Protein AF-0000000086030638 (afdb_homodimer)

Solvent-accessible surface area (backbone atoms only — not comparable to full-atom values): 11665 Å² total; per-residue (Å²): 124,74,43,75,69,46,49,51,53,52,51,52,51,51,52,52,51,54,53,50,53,53,50,51,53,56,49,35,54,67,38,73,44,71,6,51,19,80,91,62,38,26,37,34,35,27,22,44,69,64,49,75,76,46,53,44,64,36,67,69,53,40,56,54,22,63,81,34,53,66,56,49,30,52,32,50,45,45,10,51,48,42,28,43,53,50,20,52,52,52,49,51,55,60,54,47,66,62,38,72,75,39,59,78,75,60,29,60,71,72,102,124,72,42,76,69,46,50,50,53,51,52,52,50,51,52,52,51,53,52,50,52,53,52,49,52,58,49,36,52,66,38,74,44,70,6,51,19,78,93,62,37,25,37,35,35,25,21,46,69,65,48,77,76,46,52,45,63,36,66,69,53,40,56,54,21,61,82,35,52,65,57,50,30,51,32,51,45,44,10,51,49,41,27,42,53,49,21,53,50,52,49,51,55,60,52,46,66,64,37,71,77,39,59,87,70,60,30,61,72,72,102

pLDDT: mean 90.2, std 12.5, range [49.72, 99.0]

Foldseek 3Di:
DCPVVNVVVVVVVVVVLVVVVVVLVVVQQVAKDWFFFPVRQWIWIHGLVLGTDDIHHHPVVVVVCVVPVVVVVVGNVRRSVRRNVVSVVVSCVSVVVSLVPPDPVVSVVVD/DCPVVNVVVVVVVVVVLVVVVVVLVVVQQVDKDWFFFPVRQWIWIHGLVLGTDDIHHHPVVVVVCVVPVVVVVVGNVRRSVRRNVVSVVVSCVSVVVSLVPPDPVVSVVVD

Organism: NCBI:txid211502

Secondary structure (DSSP, 8-state):
---HHHHHHHHHHHHHHHHHHHHHHHHHHH-EEEEEETTTTEEEEEETTS-EEEEEE-HHHHHHHTT-HHHHHHHHHHHHHHHHHHHHHHHHHHHHHHHTTS-HHHHHHH-/---HHHHHHHHHHHHHHHHHHHHHHHHHHH-EEEEEETTTTEEEEEETTS-EEEEEE-HHHHHHHTT-HHHHHHHHHHHHHHHHHHHHHHHHHHHHHHHTTS-HHHHHHH-

Nearest PDB structures (foldseek):
  1pug-assembly2_C  TM=9.522E-01  e=4.344E-07  Escherichia coli
  1pug-assembly1_B  TM=9.171E-01  e=4.612E-06  Escherichia coli
  1pug-assembly1_A  TM=8.221E-01  e=2.011E-06  Escherichia coli
  3f42-assembly1_A-2  TM=8.342E-01  e=4.308E-05  Helicobacter pylori
  3f42-assembly1_B-2  TM=8.295E-01  e=1.360E-04  Helicobacter pylori

InterPro domains:
  IPR004401 Nucleoid-associated protein YbaB/EbfC [MF_00274] (5-101)
  IPR004401 Nucleoid-associated protein YbaB/EbfC [PF02575] (11-102)
  IPR004401 Nucleoid-associated protein YbaB/EbfC [PIRSF004555] (9-106)
  IPR004401 Nucleoid-associated protein YbaB/EbfC [PTHR33449] (10-108)
  IPR004401 Nucleoid-associated protein YbaB/EbfC [TIGR00103] (1-105)
  IPR036894 Nucleoid-associated protein YbaB-like domain superfamily [G3DSA:3.30.1310.10] (1-109)
  IPR036894 Nucleoid-associated protein YbaB-like domain superfamily [SSF82607] (7-101)

Sequence (222 aa):
MFGKAGLGGLMQQAQKMQENIKKAQAELAQTEVVGEAGNGLVKITGTCNHAVRAVHISPDLIAEAADDAEMLEDLVLAALTELHDKAEATTAERMSQFTRGLPPGMGDFFKMFGKAGLGGLMQQAQKMQENIKKAQAELAQTEVVGEAGNGLVKITGTCNHAVRAVHISPDLIAEAADDAEMLEDLVLAALTELHDKAEATTAERMSQFTRGLPPGMGDFFK

Radius of gyration: 22.36 Å; Cα contacts (8 Å, |Δi|>4): 279; chains: 2; bounding box: 33×72×46 Å

Structure (mmCIF, N/CA/C/O backbone):
data_AF-0000000086030638-model_v1
#
loop_
_entity.id
_entity.type
_entity.pdbx_description
1 polymer 'Nucleoid-associated protein LVJ77_03225'
#
loop_
_atom_site.group_PDB
_atom_site.id
_atom_site.type_symbol
_atom_site.label_atom_id
_atom_site.label_alt_id
_atom_site.label_comp_id
_atom_site.label_asym_id
_atom_site.label_entity_id
_atom_site.label_seq_id
_atom_site.pdbx_PDB_ins_code
_atom_site.Cartn_x
_atom_site.Cartn_y
_atom_site.Cartn_z
_atom_site.occupancy
_atom_site.B_iso_or_equiv
_atom_site.auth_seq_id
_atom_site.auth_comp_id
_atom_site.auth_asym_id
_atom_site.auth_atom_id
_atom_site.pdbx_PDB_model_num
ATOM 1 N N . MET A 1 1 ? -10.562 39.562 20.906 1 50.47 1 MET A N 1
ATOM 2 C CA . MET A 1 1 ? -11.234 38.812 19.844 1 50.47 1 MET A CA 1
ATOM 3 C C . MET A 1 1 ? -11.242 37.312 20.125 1 50.47 1 MET A C 1
ATOM 5 O O . MET A 1 1 ? -12.312 36.719 20.234 1 50.47 1 MET A O 1
ATOM 9 N N . PHE A 1 2 ? -10.547 36.188 19.594 1 60.72 2 PHE A N 1
ATOM 10 C CA . PHE A 1 2 ? -10.906 35 20.359 1 60.72 2 PHE A CA 1
ATOM 11 C C . PHE A 1 2 ? -10.375 35.094 21.781 1 60.72 2 PHE A C 1
ATOM 13 O O . PHE A 1 2 ? -9.164 35.188 22 1 60.72 2 PHE A O 1
ATOM 20 N N . GLY A 1 3 ? -10.961 35.812 22.594 1 63.56 3 GLY A N 1
ATOM 21 C CA . GLY A 1 3 ? -10.586 35.875 24 1 63.56 3 GLY A CA 1
ATOM 22 C C . GLY A 1 3 ? -9.961 34.594 24.5 1 63.56 3 GLY A C 1
ATOM 23 O O . GLY A 1 3 ? -9.82 33.625 23.75 1 63.56 3 GLY A O 1
ATOM 24 N N . LYS A 1 4 ? -9.336 34.688 25.609 1 67.62 4 LYS A N 1
ATOM 25 C CA . LYS A 1 4 ? -8.703 33.562 26.266 1 67.62 4 LYS A CA 1
ATOM 26 C C . LYS A 1 4 ? -9.594 32.312 26.188 1 67.62 4 LYS A C 1
ATOM 28 O O . LYS A 1 4 ? -9.109 31.203 25.938 1 67.62 4 LYS A O 1
ATOM 33 N N . ALA A 1 5 ? -11 32.562 26.344 1 76.06 5 ALA A N 1
ATOM 34 C CA . ALA A 1 5 ? -11.984 31.469 26.328 1 76.06 5 ALA A CA 1
ATOM 35 C C . ALA A 1 5 ? -12.141 30.891 24.922 1 76.06 5 ALA A C 1
ATOM 37 O O . ALA A 1 5 ? -12.266 29.688 24.75 1 76.06 5 ALA A O 1
ATOM 38 N N . GLY A 1 6 ? -11.969 31.781 23.938 1 76.06 6 GLY A N 1
ATOM 39 C CA . GLY A 1 6 ? -12.062 31.344 22.547 1 76.06 6 GLY A CA 1
ATOM 40 C C . GLY A 1 6 ? -10.883 30.516 22.094 1 76.06 6 GLY A C 1
ATOM 41 O O . GLY A 1 6 ? -11.055 29.484 21.438 1 76.06 6 GLY A O 1
ATOM 42 N N . LEU A 1 7 ? -9.734 30.891 22.641 1 80.62 7 LEU A N 1
ATOM 43 C CA . LEU A 1 7 ? -8.508 30.172 22.312 1 80.62 7 LEU A CA 1
ATOM 44 C C . LEU A 1 7 ? -8.484 28.797 22.969 1 80.62 7 LEU A C 1
ATOM 46 O O . LEU A 1 7 ? -8.07 27.828 22.344 1 80.62 7 LEU A O 1
ATOM 50 N N . GLY A 1 8 ? -8.992 28.719 24.188 1 82.12 8 GLY A N 1
ATOM 51 C CA . GLY A 1 8 ? -9.086 27.469 24.906 1 82.12 8 GLY A CA 1
ATOM 52 C C . GLY A 1 8 ? -10 26.453 24.219 1 82.12 8 GLY A C 1
ATOM 53 O O . GLY A 1 8 ? -9.664 25.281 24.125 1 82.12 8 GLY A O 1
ATOM 54 N N . GLY A 1 9 ? -11.164 26.922 23.812 1 82.12 9 GLY A N 1
ATOM 55 C CA . GLY A 1 9 ? -12.102 26.078 23.078 1 82.12 9 GLY A CA 1
ATOM 56 C C . GLY A 1 9 ? -11.539 25.578 21.766 1 82.12 9 GLY A C 1
ATOM 57 O O . GLY A 1 9 ? -11.711 24.406 21.422 1 82.12 9 GLY A O 1
ATOM 58 N N . LEU A 1 10 ? -10.914 26.469 21.109 1 82.44 10 LEU A N 1
ATOM 59 C CA . LEU A 1 10 ? -10.273 26.109 19.844 1 82.44 10 LEU A CA 1
ATOM 60 C C . LEU A 1 10 ? -9.195 25.047 20.062 1 82.44 10 LEU A C 1
ATOM 62 O O . LEU A 1 10 ? -9.109 24.078 19.312 1 82.44 10 LEU A O 1
ATOM 66 N N . MET A 1 11 ? -8.406 25.25 21.125 1 85.31 11 MET A N 1
ATOM 67 C CA . MET A 1 11 ? -7.328 24.328 21.438 1 85.31 11 MET A CA 1
ATOM 68 C C . MET A 1 11 ? -7.879 22.938 21.766 1 85.31 11 MET A C 1
ATOM 70 O O . MET A 1 11 ? -7.328 21.922 21.344 1 85.31 11 MET A O 1
ATOM 74 N N . GLN A 1 12 ? -9.016 22.859 22.594 1 88.81 12 GLN A N 1
ATOM 75 C CA . GLN A 1 12 ? -9.672 21.594 22.938 1 88.81 12 GLN A CA 1
ATOM 76 C C . GLN A 1 12 ? -10.203 20.891 21.703 1 88.81 12 GLN A C 1
ATOM 78 O O . GLN A 1 12 ? -10.078 19.672 21.578 1 88.81 12 GLN A O 1
ATOM 83 N N . GLN A 1 13 ? -10.789 21.594 20.859 1 85.94 13 GLN A N 1
ATOM 84 C CA . GLN A 1 13 ? -11.312 21.047 19.609 1 85.94 13 GLN A CA 1
ATOM 85 C C . GLN A 1 13 ? -10.195 20.484 18.75 1 85.94 13 GLN A C 1
ATOM 87 O O . GLN A 1 13 ? -10.328 19.406 18.172 1 85.94 13 GLN A O 1
ATOM 92 N N . ALA A 1 14 ? -9.125 21.188 18.703 1 83.94 14 ALA A N 1
ATOM 93 C CA . ALA A 1 14 ? -7.969 20.75 17.922 1 83.94 14 ALA A CA 1
ATOM 94 C C . ALA A 1 14 ? -7.426 19.422 18.453 1 83.94 14 ALA A C 1
ATOM 96 O O . ALA A 1 14 ? -7.129 18.516 17.688 1 83.94 14 ALA A O 1
ATOM 97 N N . GLN A 1 15 ? -7.34 19.297 19.766 1 90.38 15 GLN A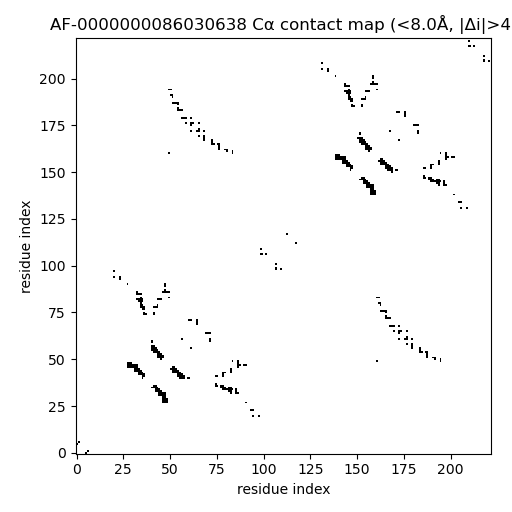 N 1
ATOM 98 C CA . GLN A 1 15 ? -6.863 18.078 20.406 1 90.38 15 GLN A CA 1
ATOM 99 C C . GLN A 1 15 ? -7.785 16.891 20.109 1 90.38 15 GLN A C 1
ATOM 101 O O . GLN A 1 15 ? -7.316 15.789 19.828 1 90.38 15 GLN A O 1
ATOM 106 N N . LYS A 1 16 ? -9.023 17.125 20.219 1 89.19 16 LYS A N 1
ATOM 107 C CA . LYS A 1 16 ? -10.008 16.078 19.953 1 89.19 16 LYS A CA 1
ATOM 108 C C . LYS A 1 16 ? -9.922 15.602 18.516 1 89.19 16 LYS A C 1
ATOM 110 O O . LYS A 1 16 ? -10 14.398 18.25 1 89.19 16 LYS A O 1
ATOM 115 N N . MET A 1 17 ? -9.773 16.484 17.578 1 84.44 17 MET A N 1
ATOM 116 C CA . MET A 1 17 ? -9.633 16.141 16.172 1 84.44 17 MET A CA 1
ATOM 117 C C . MET A 1 17 ? -8.398 15.266 15.945 1 84.44 17 MET A C 1
ATOM 119 O O . MET A 1 17 ? -8.469 14.242 15.258 1 84.44 17 MET A O 1
ATOM 123 N N . GLN A 1 18 ? -7.352 15.641 16.516 1 89.06 18 GLN A N 1
ATOM 124 C CA . GLN A 1 18 ? -6.109 14.875 16.422 1 89.06 18 GLN A CA 1
ATOM 125 C C . GLN A 1 18 ? -6.301 13.453 16.922 1 89.06 18 GLN A C 1
ATOM 127 O O . GLN A 1 18 ? -5.824 12.5 16.297 1 89.06 18 GLN A O 1
ATOM 132 N N . GLU A 1 19 ? -6.953 13.281 18.062 1 92.19 19 GLU A N 1
ATOM 133 C CA . GLU A 1 19 ? -7.223 11.969 18.641 1 92.19 19 GLU A CA 1
ATOM 134 C C . GLU A 1 19 ? -8.109 11.133 17.719 1 92.19 19 GLU A C 1
ATOM 136 O O . GLU A 1 19 ? -7.887 9.93 17.562 1 92.19 19 GLU A O 1
ATOM 141 N N . ASN A 1 20 ? -9.094 11.742 17.141 1 90.56 20 ASN A N 1
ATOM 142 C CA . ASN A 1 20 ? -10.008 11.039 16.25 1 90.56 20 ASN A CA 1
ATOM 143 C C . ASN A 1 20 ? -9.305 10.562 14.984 1 90.56 20 ASN A C 1
ATOM 145 O O . ASN A 1 20 ? -9.586 9.469 14.492 1 90.56 20 ASN A O 1
ATOM 149 N N . ILE A 1 21 ? -8.445 11.359 14.422 1 89.06 21 ILE A N 1
ATOM 150 C CA . ILE A 1 21 ? -7.676 10.984 13.242 1 89.06 21 ILE A CA 1
ATOM 151 C C . ILE A 1 21 ? -6.789 9.789 13.562 1 89.06 21 ILE A C 1
ATOM 153 O O . ILE A 1 21 ? -6.711 8.836 12.781 1 89.0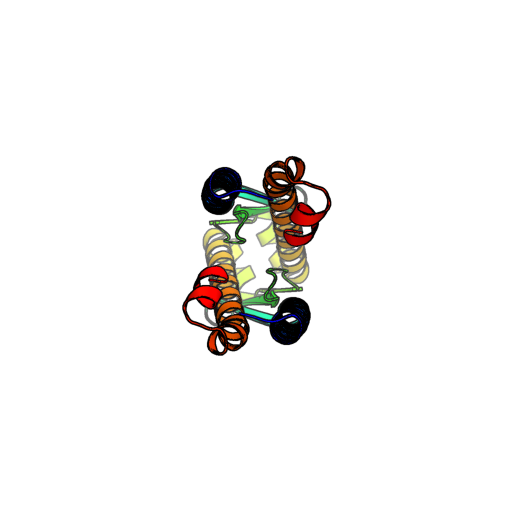6 21 ILE A O 1
ATOM 157 N N . LYS A 1 22 ? -6.141 9.852 14.703 1 92.88 22 LYS A N 1
ATOM 158 C CA . LYS A 1 22 ? -5.293 8.734 15.117 1 92.88 22 LYS A CA 1
ATOM 159 C C . LYS A 1 22 ? -6.102 7.445 15.242 1 92.88 22 LYS A C 1
ATOM 161 O O . LYS A 1 22 ? -5.648 6.379 14.828 1 92.88 22 LYS A O 1
ATOM 166 N N . LYS A 1 23 ? -7.234 7.512 15.789 1 94.69 23 LYS A N 1
ATOM 167 C CA . LYS A 1 23 ? -8.117 6.359 15.953 1 94.69 23 LYS A CA 1
ATOM 168 C C . LYS A 1 23 ? -8.547 5.805 14.602 1 94.69 23 LYS A C 1
ATOM 170 O O . LYS A 1 23 ? -8.578 4.586 14.398 1 94.69 23 LYS A O 1
ATOM 175 N N . ALA A 1 24 ? -8.898 6.695 13.664 1 93.31 24 ALA A N 1
ATOM 176 C CA . ALA A 1 24 ? -9.297 6.289 12.32 1 93.31 24 ALA A CA 1
ATOM 177 C C . ALA A 1 24 ? -8.156 5.562 11.609 1 93.31 24 ALA A C 1
ATOM 179 O O . ALA A 1 24 ? -8.383 4.543 10.953 1 93.31 24 ALA A O 1
ATOM 180 N N . GLN A 1 25 ? -6.973 6.07 11.789 1 95.12 25 GLN A N 1
ATOM 181 C CA . GLN A 1 25 ? -5.793 5.438 11.211 1 95.12 25 GLN A CA 1
ATOM 182 C C . GLN A 1 25 ? -5.598 4.027 11.758 1 95.12 25 GLN A C 1
ATOM 184 O O . GLN A 1 25 ? -5.301 3.1 11 1 95.12 25 GLN A O 1
ATOM 189 N N . ALA A 1 26 ? -5.754 3.852 13.039 1 96.75 26 ALA A N 1
ATOM 190 C CA . ALA A 1 26 ? -5.609 2.543 13.672 1 96.75 26 ALA A CA 1
ATOM 191 C C . ALA A 1 26 ? -6.672 1.569 13.172 1 96.75 26 ALA A C 1
ATOM 193 O O . ALA A 1 26 ? -6.383 0.394 12.93 1 96.75 26 ALA A O 1
ATOM 194 N N . GLU A 1 27 ? -7.852 2.119 13.047 1 97 27 GLU A N 1
ATOM 195 C CA . GLU A 1 27 ? -8.938 1.289 12.531 1 97 27 GLU A CA 1
ATOM 196 C C . GLU A 1 27 ? -8.672 0.866 11.086 1 97 27 GLU A C 1
ATOM 198 O O . GLU A 1 27 ? -8.875 -0.294 10.727 1 97 27 GLU A O 1
ATOM 203 N N . LEU A 1 28 ? -8.25 1.79 10.242 1 97.25 28 LEU A N 1
ATOM 204 C CA . LEU A 1 28 ? -7.957 1.52 8.836 1 97.25 28 LEU A CA 1
ATOM 205 C C . LEU A 1 28 ? -6.844 0.486 8.703 1 97.25 28 LEU A C 1
ATOM 207 O O . LEU A 1 28 ? -6.871 -0.345 7.797 1 97.25 28 LEU A O 1
ATOM 211 N N . ALA A 1 29 ? -5.906 0.495 9.672 1 97.56 29 ALA A N 1
ATOM 212 C CA . ALA A 1 29 ? -4.801 -0.46 9.656 1 97.56 29 ALA A CA 1
ATOM 213 C C . ALA A 1 29 ? -5.301 -1.883 9.891 1 97.56 29 ALA A C 1
ATOM 215 O O . ALA A 1 29 ? -4.617 -2.852 9.555 1 97.56 29 ALA A O 1
ATOM 216 N N . GLN A 1 30 ? -6.508 -2.023 10.422 1 98.12 30 GLN A N 1
ATOM 217 C CA . GLN A 1 30 ? -7.059 -3.338 10.742 1 98.12 30 GLN A CA 1
ATOM 218 C C . GLN A 1 30 ? -8.195 -3.705 9.797 1 98.12 30 GLN A C 1
ATOM 220 O O . GLN A 1 30 ? -8.648 -4.852 9.773 1 98.12 30 GLN A O 1
ATOM 225 N N . THR A 1 31 ? -8.711 -2.732 9.086 1 98.38 31 THR A N 1
ATOM 226 C CA . THR A 1 31 ? -9.805 -2.984 8.156 1 98.38 31 THR A CA 1
ATOM 227 C C . THR A 1 31 ? -9.305 -3.76 6.938 1 98.38 31 THR A C 1
ATOM 229 O O . THR A 1 31 ? -8.414 -3.297 6.219 1 98.38 31 THR A O 1
ATOM 232 N N . GLU A 1 32 ? -9.984 -4.855 6.723 1 98.81 32 GLU A N 1
ATOM 233 C CA . GLU A 1 32 ? -9.555 -5.699 5.609 1 98.81 32 GLU A CA 1
ATOM 234 C C . GLU A 1 32 ? -10.375 -5.406 4.355 1 98.81 32 GLU A C 1
ATOM 236 O O . GLU A 1 32 ? -11.578 -5.16 4.434 1 98.81 32 GLU A O 1
ATOM 241 N N . VAL A 1 33 ? -9.711 -5.414 3.221 1 98.81 33 VAL A N 1
ATOM 242 C CA . VAL A 1 33 ? -10.32 -5.383 1.896 1 98.81 33 VAL A CA 1
ATOM 243 C C . VAL A 1 33 ? -9.773 -6.531 1.05 1 98.81 33 VAL A C 1
ATOM 245 O O . VAL A 1 33 ? -8.758 -7.145 1.401 1 98.81 33 VAL A O 1
ATOM 248 N N . VAL A 1 34 ? -10.547 -6.824 -0.042 1 98.94 34 VAL A N 1
ATOM 249 C CA . VAL A 1 34 ? -10.18 -7.973 -0.86 1 98.94 34 VAL A CA 1
ATOM 250 C C . VAL A 1 34 ? -10.102 -7.559 -2.328 1 98.94 34 VAL A C 1
ATOM 252 O O . VAL A 1 34 ? -10.992 -6.879 -2.836 1 98.94 34 VAL A O 1
ATOM 255 N N . GLY A 1 35 ? -8.992 -7.809 -2.99 1 98.94 35 GLY A N 1
ATOM 256 C CA . GLY A 1 3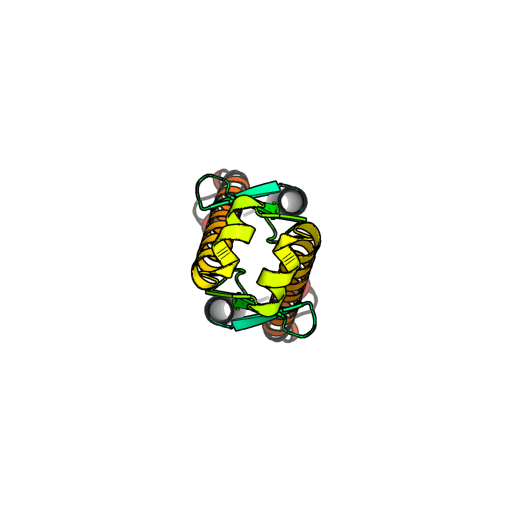5 ? -8.859 -7.738 -4.438 1 98.94 35 GLY A CA 1
ATOM 257 C C . GLY A 1 35 ? -8.922 -9.094 -5.109 1 98.94 35 GLY A C 1
ATOM 258 O O . GLY A 1 35 ? -8.367 -10.07 -4.598 1 98.94 35 GLY A O 1
ATOM 259 N N . GLU A 1 36 ? -9.656 -9.102 -6.227 1 98.94 36 GLU A N 1
ATOM 260 C CA . GLU A 1 36 ? -9.828 -10.359 -6.941 1 98.94 36 GLU A CA 1
ATOM 261 C C . GLU A 1 36 ? -9.586 -10.188 -8.438 1 98.94 36 GLU A C 1
ATOM 263 O O . GLU A 1 36 ? -9.742 -9.086 -8.969 1 98.94 36 GLU A O 1
ATOM 268 N N . ALA A 1 37 ? -9.188 -11.258 -9.086 1 98.88 37 ALA A N 1
ATOM 269 C CA . ALA A 1 37 ? -9.078 -11.312 -10.539 1 98.88 37 ALA A CA 1
ATOM 270 C C . ALA A 1 37 ? -9.406 -12.711 -11.062 1 98.88 37 ALA A C 1
ATOM 272 O O . ALA A 1 37 ? -9.398 -13.68 -10.297 1 98.88 37 ALA A O 1
ATOM 273 N N . GLY A 1 38 ? -9.758 -12.742 -12.383 1 98.31 38 GLY A N 1
ATOM 274 C CA . GLY A 1 38 ? -10.047 -14.023 -13.008 1 98.31 38 GLY A CA 1
ATOM 275 C C . GLY A 1 38 ? -11.281 -14.703 -12.438 1 98.31 38 GLY A C 1
ATOM 276 O O . GLY A 1 38 ? -11.297 -15.922 -12.266 1 98.31 38 GLY A O 1
ATOM 277 N N . ASN A 1 39 ? -12.281 -13.906 -11.961 1 97.88 39 ASN A N 1
ATOM 278 C CA . ASN A 1 39 ? -13.516 -14.422 -11.383 1 97.88 39 ASN A CA 1
ATOM 279 C C . ASN A 1 39 ? -13.25 -15.227 -10.117 1 97.88 39 ASN A C 1
ATOM 281 O O . ASN A 1 39 ? -13.797 -16.328 -9.953 1 97.88 39 ASN A O 1
ATOM 285 N N . GLY A 1 40 ? -12.281 -14.766 -9.297 1 98.25 40 GLY A N 1
ATOM 286 C CA . GLY A 1 40 ? -12 -15.352 -7.996 1 98.25 40 GLY A CA 1
ATOM 287 C C . GLY A 1 40 ? -10.852 -16.344 -8.023 1 98.25 40 GLY A C 1
ATOM 288 O O . GLY A 1 40 ? -10.484 -16.906 -6.992 1 98.25 40 GLY A O 1
ATOM 289 N N . LEU A 1 41 ? -10.258 -16.547 -9.203 1 98.69 41 LEU A N 1
ATOM 290 C CA . LEU A 1 41 ? -9.125 -17.453 -9.305 1 98.69 41 LEU A CA 1
ATOM 291 C C . LEU A 1 41 ? -7.941 -16.953 -8.492 1 98.69 41 LEU A C 1
ATOM 293 O O . LEU A 1 41 ? -7.094 -17.734 -8.062 1 98.69 41 LEU A O 1
ATOM 297 N N . VAL A 1 42 ? -7.824 -15.68 -8.367 1 98.94 42 VAL A N 1
ATOM 298 C CA . VAL A 1 42 ? -6.875 -15.039 -7.461 1 98.94 42 VAL A CA 1
ATOM 299 C C . VAL A 1 42 ? -7.625 -14.156 -6.465 1 98.94 42 VAL A C 1
ATOM 301 O O . VAL A 1 42 ? -8.469 -13.344 -6.855 1 98.94 42 VAL A O 1
ATOM 304 N N . LYS A 1 43 ? -7.387 -14.328 -5.258 1 98.94 43 LYS A N 1
ATOM 305 C CA . LYS A 1 43 ? -7.957 -13.523 -4.184 1 98.94 43 LYS A CA 1
ATOM 306 C C . LYS A 1 43 ? -6.883 -13.086 -3.193 1 98.94 43 LYS A C 1
ATOM 308 O O . LYS A 1 43 ? -6.168 -13.922 -2.641 1 98.94 43 LYS A O 1
ATOM 313 N N . ILE A 1 44 ? -6.805 -11.812 -2.941 1 99 44 ILE A N 1
ATOM 314 C CA . ILE A 1 44 ? -5.797 -11.258 -2.043 1 99 44 ILE A CA 1
ATOM 315 C C . ILE A 1 44 ? -6.465 -10.383 -0.99 1 99 44 ILE A C 1
ATOM 317 O O . ILE A 1 44 ? -7.254 -9.492 -1.324 1 99 44 ILE A O 1
ATOM 321 N N . THR A 1 45 ? -6.141 -10.703 0.191 1 98.94 45 THR A N 1
ATOM 322 C CA . THR A 1 45 ? -6.664 -9.938 1.321 1 98.94 45 THR A CA 1
ATOM 323 C C . THR A 1 45 ? -5.582 -9.047 1.918 1 98.94 45 THR A C 1
ATOM 325 O O . THR A 1 45 ? -4.461 -9.492 2.158 1 98.94 45 THR A O 1
ATOM 328 N N . GLY A 1 46 ? -5.926 -7.824 2.096 1 98.88 46 GLY A N 1
ATOM 329 C CA . GLY A 1 46 ? -5.043 -6.863 2.742 1 98.88 46 GLY A CA 1
ATOM 330 C C . GLY A 1 46 ? -5.789 -5.828 3.562 1 98.88 46 GLY A C 1
ATOM 331 O O . GLY A 1 46 ? -7.02 -5.855 3.641 1 98.88 46 GLY A O 1
ATOM 332 N N . THR A 1 47 ? -4.973 -4.957 4.16 1 98.69 47 THR A N 1
ATOM 333 C CA . THR A 1 47 ? -5.562 -3.904 4.98 1 98.69 47 THR A CA 1
ATOM 334 C C . THR A 1 47 ? -5.5 -2.561 4.262 1 98.69 47 THR A C 1
ATOM 336 O O . THR A 1 47 ? -4.863 -2.438 3.215 1 98.69 47 THR A O 1
ATOM 339 N N . CYS A 1 48 ? -6.164 -1.583 4.879 1 98.44 48 CYS A N 1
ATOM 340 C CA . CYS A 1 48 ? -6.246 -0.264 4.262 1 98.44 48 CYS A CA 1
ATOM 341 C C . CYS A 1 48 ? -4.941 0.507 4.449 1 98.44 48 CYS A C 1
ATOM 343 O O . CYS A 1 48 ? -4.734 1.546 3.82 1 98.44 48 CYS A O 1
ATOM 345 N N . ASN A 1 49 ? -4.027 -0.032 5.27 1 97.06 49 ASN A N 1
ATOM 346 C CA . ASN A 1 49 ? -2.686 0.539 5.324 1 97.06 49 ASN A CA 1
ATOM 347 C C . ASN A 1 49 ? -1.723 -0.202 4.402 1 97.06 49 ASN A C 1
ATOM 349 O O . ASN A 1 49 ? -0.504 -0.107 4.566 1 97.06 49 ASN A O 1
ATOM 353 N N . HIS A 1 50 ? -2.219 -1.036 3.521 1 97.88 50 HIS A N 1
ATOM 354 C CA . HIS A 1 50 ? -1.555 -1.641 2.373 1 97.88 50 HIS A CA 1
ATOM 355 C C . HIS A 1 50 ? -0.66 -2.799 2.801 1 97.88 50 HIS A C 1
ATOM 357 O O . HIS A 1 50 ? 0.32 -3.115 2.121 1 97.88 50 HIS A O 1
ATOM 363 N N . ALA A 1 51 ? -0.962 -3.396 3.994 1 98.12 51 ALA A N 1
ATOM 364 C CA . ALA A 1 51 ? -0.34 -4.668 4.348 1 98.12 51 ALA A CA 1
ATOM 365 C C . ALA A 1 51 ? -1.149 -5.844 3.807 1 98.12 51 ALA A C 1
ATOM 367 O O . ALA A 1 51 ? -2.367 -5.902 3.988 1 98.12 51 ALA A O 1
ATOM 368 N N . VAL A 1 52 ? -0.487 -6.715 3.107 1 98.81 52 VAL A N 1
ATOM 369 C CA . VAL A 1 52 ? -1.17 -7.902 2.6 1 98.81 52 VAL A CA 1
ATOM 370 C C . VAL A 1 52 ? -1.184 -8.992 3.674 1 98.81 52 VAL A C 1
ATOM 372 O O . VAL A 1 52 ? -0.176 -9.219 4.348 1 98.81 52 VAL A O 1
ATOM 375 N N . ARG A 1 53 ? -2.297 -9.695 3.812 1 98.81 53 ARG A N 1
ATOM 376 C CA . ARG A 1 53 ? -2.486 -10.664 4.887 1 98.81 53 ARG A CA 1
ATOM 377 C C . ARG A 1 53 ? -2.559 -12.086 4.332 1 98.81 53 ARG A C 1
ATOM 379 O O . ARG A 1 53 ? -2.129 -13.031 4.992 1 98.81 53 ARG A O 1
ATOM 386 N N . ALA A 1 54 ? -3.139 -12.188 3.16 1 98.88 54 ALA A N 1
ATOM 387 C CA . ALA A 1 54 ? -3.33 -13.523 2.6 1 98.88 54 ALA A CA 1
ATOM 388 C C . ALA A 1 54 ? -3.398 -13.477 1.075 1 98.88 54 ALA A C 1
ATOM 390 O O . ALA A 1 54 ? -3.893 -12.5 0.502 1 98.88 54 ALA A O 1
ATOM 391 N N . VAL A 1 55 ? -2.951 -14.523 0.474 1 98.94 55 VAL A N 1
ATOM 392 C CA . VAL A 1 55 ? -3.023 -14.742 -0.967 1 98.94 55 VAL A CA 1
ATOM 393 C C . VAL A 1 55 ? -3.629 -16.109 -1.251 1 98.94 55 VAL A C 1
ATOM 395 O O . VAL A 1 55 ? -3.207 -17.109 -0.672 1 98.94 55 VAL A O 1
ATOM 398 N N . HIS A 1 56 ? -4.57 -16.094 -2.098 1 98.88 56 HIS A N 1
ATOM 399 C CA . HIS A 1 56 ? -5.156 -17.344 -2.572 1 98.88 56 HIS A CA 1
ATOM 400 C C . HIS A 1 56 ? -5.141 -17.422 -4.094 1 98.88 56 HIS A C 1
ATOM 402 O O . HIS A 1 56 ? -5.59 -16.484 -4.77 1 98.88 56 HIS A O 1
ATOM 408 N N . ILE A 1 57 ? -4.641 -18.469 -4.555 1 98.88 57 ILE A N 1
ATOM 409 C CA . ILE A 1 57 ? -4.605 -18.734 -5.984 1 98.88 57 ILE A CA 1
ATOM 410 C C . ILE A 1 57 ? -5.195 -20.125 -6.262 1 98.88 57 ILE A C 1
ATOM 412 O O . ILE A 1 57 ? -4.773 -21.109 -5.668 1 98.88 57 ILE A O 1
ATOM 416 N N . SER A 1 58 ? -6.109 -20.156 -7.148 1 98.12 58 SER A N 1
ATOM 417 C CA . SER A 1 58 ? -6.805 -21.422 -7.422 1 98.12 58 SER A CA 1
ATOM 418 C C . SER A 1 58 ? -5.859 -22.453 -8.031 1 98.12 58 SER A C 1
ATOM 420 O O . SER A 1 58 ? -5.031 -22.125 -8.883 1 98.12 58 SER A O 1
ATOM 422 N N . PRO A 1 59 ? -6.035 -23.688 -7.641 1 96.19 59 PRO A N 1
ATOM 423 C CA . PRO A 1 59 ? -5.234 -24.75 -8.25 1 96.19 59 PRO A CA 1
ATOM 424 C C . PRO A 1 59 ? -5.434 -24.828 -9.766 1 96.19 59 PRO A C 1
ATOM 426 O O . PRO A 1 59 ? -4.5 -25.172 -10.492 1 96.19 59 PRO A O 1
ATOM 429 N N . ASP A 1 60 ? -6.605 -24.594 -10.188 1 95.19 60 ASP A N 1
ATOM 430 C CA . ASP A 1 60 ? -6.887 -24.609 -11.617 1 95.19 60 ASP A CA 1
ATOM 431 C C . ASP A 1 60 ? -6.031 -23.578 -12.359 1 95.19 60 ASP A C 1
ATOM 433 O O . ASP A 1 60 ? -5.492 -23.875 -13.43 1 95.19 60 ASP A O 1
ATOM 437 N N . LEU A 1 61 ? -5.918 -22.469 -11.781 1 97.81 61 LEU A N 1
ATOM 438 C CA . LEU A 1 61 ? -5.102 -21.422 -12.391 1 97.81 61 LEU A CA 1
ATOM 439 C C . LEU A 1 61 ? -3.631 -21.828 -12.414 1 97.81 61 LEU A C 1
ATOM 441 O O . LEU A 1 61 ? -2.93 -21.594 -13.398 1 97.81 61 LEU A O 1
ATOM 445 N N . ILE A 1 62 ? -3.199 -22.422 -11.328 1 97.62 62 ILE A N 1
ATOM 446 C CA . ILE A 1 62 ? -1.812 -22.859 -11.234 1 97.62 62 ILE A CA 1
ATOM 447 C C . ILE A 1 62 ? -1.522 -23.891 -12.336 1 97.62 62 ILE A C 1
ATOM 449 O O . ILE A 1 62 ? -0.494 -23.812 -13.008 1 97.62 62 ILE A O 1
ATOM 453 N N . ALA A 1 63 ? -2.42 -24.75 -12.547 1 94.88 63 ALA A N 1
ATOM 454 C CA . ALA A 1 63 ? -2.258 -25.781 -13.578 1 94.88 63 ALA A CA 1
ATOM 455 C C . ALA A 1 63 ? -2.156 -25.141 -14.961 1 94.88 63 ALA A C 1
ATOM 457 O O . ALA A 1 63 ? -1.297 -25.531 -15.758 1 94.88 63 ALA A O 1
ATOM 458 N N . GLU A 1 64 ? -2.939 -24.172 -15.18 1 95.25 64 GLU A N 1
ATOM 459 C CA . GLU A 1 64 ? -2.936 -23.484 -16.469 1 95.25 64 GLU A CA 1
ATOM 460 C C . GLU A 1 64 ? -1.666 -22.672 -16.656 1 95.25 64 GLU A C 1
ATOM 462 O O . GLU A 1 64 ? -1.192 -22.484 -17.781 1 95.25 64 GLU A O 1
ATOM 467 N N . ALA A 1 65 ? -1.153 -22.203 -15.594 1 96.12 65 ALA A N 1
ATOM 468 C CA . ALA A 1 65 ? -0.016 -21.297 -15.617 1 96.12 65 ALA A CA 1
ATOM 469 C C . ALA A 1 65 ? 1.259 -22.016 -16.047 1 96.12 65 ALA A C 1
ATOM 471 O O . ALA A 1 65 ? 2.242 -21.375 -16.438 1 96.12 65 ALA A O 1
ATOM 472 N N . ALA A 1 66 ? 1.242 -23.297 -15.906 1 91.75 66 ALA A N 1
ATOM 473 C CA . ALA A 1 66 ? 2.391 -24.062 -16.359 1 91.75 66 ALA A CA 1
ATOM 474 C C . ALA A 1 66 ? 2.672 -23.812 -17.844 1 91.75 66 ALA A C 1
ATOM 476 O O . ALA A 1 66 ? 3.828 -23.812 -18.266 1 91.75 66 ALA A O 1
ATOM 477 N N . ASP A 1 67 ? 1.672 -23.5 -18.562 1 92.5 67 ASP A N 1
ATOM 478 C CA . ASP A 1 67 ? 1.814 -23.266 -19.984 1 92.5 67 ASP A CA 1
ATOM 479 C C . ASP A 1 67 ? 1.76 -21.766 -20.297 1 92.5 67 ASP A C 1
ATOM 481 O O . ASP A 1 67 ? 2.012 -21.359 -21.438 1 92.5 67 ASP A O 1
ATOM 485 N N . ASP A 1 68 ? 1.396 -20.922 -19.375 1 94 68 ASP A N 1
ATOM 486 C CA . ASP A 1 68 ? 1.232 -19.484 -19.562 1 94 68 ASP A CA 1
ATOM 487 C C . ASP A 1 68 ? 1.527 -18.703 -18.281 1 94 68 ASP A C 1
ATOM 489 O O . ASP A 1 68 ? 0.608 -18.234 -17.609 1 94 68 ASP A O 1
ATOM 493 N N . ALA A 1 69 ? 2.748 -18.531 -18.031 1 95.81 69 ALA A N 1
ATOM 494 C CA . ALA A 1 69 ? 3.172 -17.859 -16.812 1 95.81 69 ALA A CA 1
ATOM 495 C C . ALA A 1 69 ? 2.65 -16.438 -16.75 1 95.81 69 ALA A C 1
ATOM 497 O O . ALA A 1 69 ? 2.312 -15.93 -15.672 1 95.81 69 ALA A O 1
ATOM 498 N N . GLU A 1 70 ? 2.65 -15.812 -17.906 1 97.38 70 GLU A N 1
ATOM 499 C CA . GLU A 1 70 ? 2.219 -14.422 -17.984 1 97.38 70 GLU A CA 1
ATOM 500 C C . GLU A 1 70 ? 0.77 -14.266 -17.547 1 97.38 70 GLU A C 1
ATOM 502 O O . GLU A 1 70 ? 0.405 -13.25 -16.953 1 97.38 70 GLU A O 1
ATOM 507 N N . MET A 1 71 ? -0.012 -15.242 -17.781 1 97.56 71 MET A N 1
ATOM 508 C CA . MET A 1 71 ? -1.412 -15.203 -17.359 1 97.56 71 MET A CA 1
ATOM 509 C C . MET A 1 71 ? -1.529 -15.133 -15.844 1 97.56 71 MET A C 1
ATOM 511 O O . MET A 1 71 ? -2.277 -14.305 -15.312 1 97.56 71 MET A O 1
ATOM 515 N N . LEU A 1 72 ? -0.818 -15.93 -15.18 1 98.62 72 LEU A N 1
ATOM 516 C CA . LEU A 1 72 ? -0.815 -15.914 -13.719 1 98.62 72 LEU A CA 1
ATOM 517 C C . LEU A 1 72 ? -0.348 -14.562 -13.195 1 98.62 7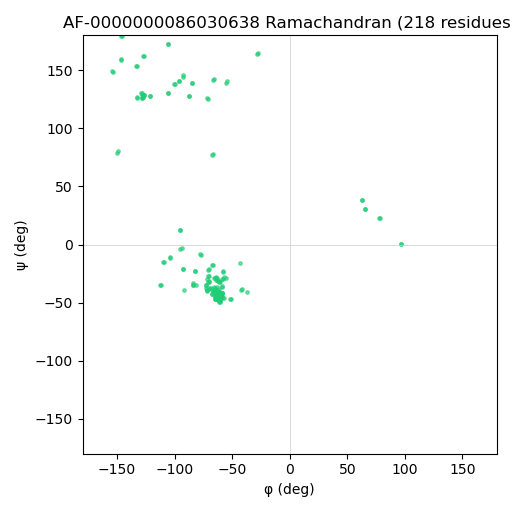2 LEU A C 1
ATOM 519 O O . LEU A 1 72 ? -0.992 -13.969 -12.32 1 98.62 72 LEU A O 1
ATOM 523 N N . GLU A 1 73 ? 0.74 -14.094 -13.734 1 98.88 73 GLU A N 1
ATOM 524 C CA . GLU A 1 73 ? 1.303 -12.82 -13.297 1 98.88 73 GLU A CA 1
ATOM 525 C C . GLU A 1 73 ? 0.31 -11.68 -13.5 1 98.88 73 GLU A C 1
ATOM 527 O O . GLU A 1 73 ? 0.133 -10.836 -12.617 1 98.88 73 GLU A O 1
ATOM 532 N N . ASP A 1 74 ? -0.336 -11.688 -14.648 1 98.81 74 ASP A N 1
ATOM 533 C CA . ASP A 1 74 ? -1.295 -10.633 -14.969 1 98.81 74 ASP A CA 1
ATOM 534 C C . ASP A 1 74 ? -2.486 -10.672 -14.016 1 98.81 74 ASP A C 1
ATOM 536 O O . ASP A 1 74 ? -2.992 -9.617 -13.602 1 98.81 74 ASP A O 1
ATOM 540 N N . LEU A 1 75 ? -2.926 -11.859 -13.672 1 98.94 75 LEU A N 1
ATOM 541 C CA . LEU A 1 75 ? -4.078 -11.969 -12.781 1 98.94 75 LEU A CA 1
ATOM 542 C C . LEU A 1 75 ? -3.705 -11.562 -11.359 1 98.94 75 LEU A C 1
ATOM 544 O O . LEU A 1 75 ? -4.504 -10.93 -10.664 1 98.94 75 LEU A O 1
ATOM 548 N N . VAL A 1 76 ? -2.521 -11.945 -10.906 1 98.94 76 VAL A N 1
ATOM 549 C CA . VAL A 1 76 ? -2.055 -11.5 -9.602 1 98.94 76 VAL A CA 1
ATOM 550 C C . VAL A 1 76 ? -1.96 -9.977 -9.57 1 98.94 76 VAL A C 1
ATOM 552 O O . VAL A 1 76 ? -2.424 -9.336 -8.625 1 98.94 76 VAL A O 1
ATOM 555 N N . LEU A 1 77 ? -1.426 -9.406 -10.633 1 99 77 LEU A N 1
ATOM 556 C CA . LEU A 1 77 ? -1.319 -7.949 -10.727 1 99 77 LEU A CA 1
ATOM 557 C C . LEU A 1 77 ? -2.697 -7.301 -10.688 1 99 77 LEU A C 1
ATOM 559 O O . LEU A 1 77 ? -2.893 -6.289 -10.008 1 99 77 LEU A O 1
ATOM 563 N N . ALA A 1 78 ? -3.582 -7.859 -11.438 1 98.94 78 ALA A N 1
ATOM 564 C CA . ALA A 1 78 ? -4.938 -7.32 -11.492 1 98.94 78 ALA A CA 1
ATOM 565 C C . ALA A 1 78 ? -5.605 -7.371 -10.117 1 98.94 78 ALA A C 1
ATOM 567 O O . ALA A 1 78 ? -6.258 -6.41 -9.703 1 98.94 78 ALA A O 1
ATOM 568 N N . ALA A 1 79 ? -5.473 -8.469 -9.414 1 98.94 79 ALA A N 1
ATOM 569 C CA . ALA A 1 79 ? -6.027 -8.602 -8.07 1 98.94 79 ALA A CA 1
ATOM 570 C C . ALA A 1 79 ? -5.402 -7.59 -7.109 1 98.94 79 ALA A C 1
ATOM 572 O O . ALA A 1 79 ? -6.094 -7.004 -6.273 1 98.94 79 ALA A O 1
ATOM 573 N N . LEU A 1 80 ? -4.102 -7.402 -7.211 1 98.94 80 LEU A N 1
ATOM 574 C CA . LEU A 1 80 ? -3.402 -6.43 -6.379 1 98.94 80 LEU A CA 1
ATOM 575 C C . LEU A 1 80 ? -3.863 -5.012 -6.695 1 98.94 80 LEU A C 1
ATOM 577 O O . LEU A 1 80 ? -3.98 -4.176 -5.793 1 98.94 80 LEU A O 1
ATOM 581 N N . THR A 1 81 ? -4.098 -4.742 -7.941 1 98.88 81 THR A N 1
ATOM 582 C CA . THR A 1 81 ? -4.602 -3.438 -8.367 1 98.88 81 THR A CA 1
ATOM 583 C C . THR A 1 81 ? -5.973 -3.164 -7.75 1 98.88 81 THR A C 1
ATOM 585 O O . THR A 1 81 ? -6.211 -2.082 -7.211 1 98.88 81 THR A O 1
ATOM 588 N N . GLU A 1 82 ? -6.805 -4.113 -7.844 1 98.94 82 GLU A N 1
ATOM 589 C CA . GLU A 1 82 ? -8.117 -3.943 -7.234 1 98.94 82 GLU A CA 1
ATOM 590 C C . GLU A 1 82 ? -8.008 -3.748 -5.723 1 98.94 82 GLU A C 1
ATOM 592 O O . GLU A 1 82 ? -8.711 -2.916 -5.148 1 98.94 82 GLU A O 1
ATOM 597 N N . LEU A 1 83 ? -7.191 -4.578 -5.062 1 98.94 83 LEU A N 1
ATOM 598 C CA . LEU A 1 83 ? -6.949 -4.445 -3.629 1 98.94 83 LEU A CA 1
ATOM 599 C C . LEU A 1 83 ? -6.551 -3.018 -3.271 1 98.94 83 LEU A C 1
ATOM 601 O O . LEU A 1 83 ? -7.105 -2.428 -2.342 1 98.94 83 LEU A O 1
ATOM 605 N N . HIS A 1 84 ? -5.633 -2.535 -4.059 1 98.75 84 HIS A N 1
ATOM 606 C CA . HIS A 1 84 ? -5.145 -1.176 -3.854 1 98.75 84 HIS A CA 1
ATOM 607 C C . HIS A 1 84 ? -6.27 -0.157 -4.004 1 98.75 84 HIS A C 1
ATOM 609 O O . HIS A 1 84 ? -6.43 0.726 -3.158 1 98.75 84 HIS A O 1
ATOM 615 N N . ASP A 1 85 ? -7.023 -0.245 -5.066 1 98.75 85 ASP A N 1
ATOM 616 C CA . ASP A 1 85 ? -8.109 0.686 -5.348 1 98.75 85 ASP A CA 1
ATOM 617 C C . ASP A 1 85 ? -9.156 0.665 -4.234 1 98.75 85 ASP A C 1
ATOM 619 O O . ASP A 1 85 ? -9.641 1.717 -3.807 1 98.75 85 ASP A O 1
ATOM 623 N N . LYS A 1 86 ? -9.461 -0.499 -3.775 1 98.81 86 LYS A N 1
ATOM 624 C CA . LYS A 1 86 ? -10.453 -0.641 -2.711 1 98.81 86 LYS A CA 1
ATOM 625 C C . LYS A 1 86 ? -9.938 -0.056 -1.399 1 98.81 86 LYS A C 1
ATOM 627 O O . LYS A 1 86 ? -10.688 0.582 -0.659 1 98.81 86 LYS A O 1
ATOM 632 N N . ALA A 1 87 ? -8.672 -0.329 -1.111 1 98.62 87 ALA A N 1
ATOM 633 C CA . ALA A 1 87 ? -8.07 0.239 0.092 1 98.62 87 ALA A CA 1
ATOM 634 C C . ALA A 1 87 ? -8.117 1.765 0.06 1 98.62 87 ALA A C 1
ATOM 636 O O . ALA A 1 87 ? -8.477 2.402 1.052 1 98.62 87 ALA A O 1
ATOM 637 N N . GLU A 1 88 ? -7.766 2.342 -1.074 1 98 88 GLU A N 1
ATOM 638 C CA . GLU A 1 88 ? -7.789 3.791 -1.239 1 98 88 GLU A CA 1
ATOM 639 C C . GLU A 1 88 ? -9.203 4.344 -1.091 1 98 88 GLU A C 1
ATOM 641 O O . GLU A 1 88 ? -9.414 5.371 -0.446 1 98 88 GLU A O 1
ATOM 646 N N . ALA A 1 89 ? -10.164 3.689 -1.676 1 98.31 89 ALA A N 1
ATOM 647 C CA . ALA A 1 89 ? -11.555 4.129 -1.617 1 98.31 89 ALA A CA 1
ATOM 648 C C . ALA A 1 89 ? -12.086 4.07 -0.189 1 98.31 89 ALA A C 1
ATOM 650 O O . ALA A 1 89 ? -12.75 5.004 0.269 1 98.31 89 ALA A O 1
ATOM 651 N N . THR A 1 90 ? -11.789 2.99 0.482 1 98.19 90 THR A N 1
ATOM 652 C CA . THR A 1 90 ? -12.227 2.812 1.862 1 98.19 90 THR A CA 1
ATOM 653 C C . THR A 1 90 ? -11.602 3.869 2.768 1 98.19 90 THR A C 1
ATOM 655 O O . THR A 1 90 ? -12.289 4.461 3.605 1 98.19 90 THR A O 1
ATOM 658 N N . THR A 1 91 ? -10.32 4.109 2.582 1 97.19 91 THR A N 1
ATOM 659 C CA . THR A 1 91 ? -9.609 5.129 3.346 1 97.19 91 THR A CA 1
ATOM 660 C C . THR A 1 91 ? -10.211 6.508 3.096 1 97.19 91 THR A C 1
ATOM 662 O O . THR A 1 91 ? -10.492 7.25 4.039 1 97.19 91 THR A O 1
ATOM 665 N N . ALA A 1 92 ? -10.438 6.863 1.863 1 95.38 92 ALA A N 1
ATOM 666 C CA . ALA A 1 92 ? -11.016 8.148 1.486 1 95.38 92 ALA A CA 1
ATOM 667 C C . ALA A 1 92 ? -12.398 8.336 2.115 1 95.38 92 ALA A C 1
ATOM 669 O O . ALA A 1 92 ? -12.719 9.414 2.613 1 95.38 92 ALA A O 1
ATOM 670 N N . GLU A 1 93 ? -13.164 7.328 2.113 1 95.12 93 GLU A N 1
ATOM 671 C CA . GLU A 1 93 ? -14.508 7.371 2.689 1 95.12 93 GLU A CA 1
ATOM 672 C C . GLU A 1 93 ? -14.453 7.598 4.199 1 95.12 93 GLU A C 1
ATOM 674 O O . GLU A 1 93 ? -15.188 8.438 4.73 1 95.12 93 GLU A O 1
ATOM 679 N N . ARG A 1 94 ? -13.602 6.848 4.809 1 93.62 94 ARG A N 1
ATOM 680 C CA . ARG A 1 94 ? -13.461 6.969 6.258 1 93.62 94 ARG A CA 1
ATOM 681 C C . ARG A 1 94 ? -12.977 8.359 6.648 1 93.62 94 ARG A C 1
ATOM 683 O O . ARG A 1 94 ? -13.5 8.969 7.582 1 93.62 94 ARG A O 1
ATOM 690 N N . MET A 1 95 ? -11.969 8.945 5.977 1 89.56 95 MET A N 1
ATOM 691 C CA . MET A 1 95 ? -11.391 10.25 6.27 1 89.56 95 MET A CA 1
ATOM 692 C C . MET A 1 95 ? -12.375 11.367 5.93 1 89.56 95 MET A C 1
ATOM 694 O O . MET A 1 95 ? -12.398 12.398 6.602 1 89.56 95 MET A O 1
ATOM 698 N N . SER A 1 96 ? -13.109 11.211 4.871 1 89.75 96 SER A N 1
ATOM 699 C CA . SER A 1 96 ? -14.102 12.195 4.449 1 89.75 96 SER A CA 1
ATOM 700 C C . SER A 1 96 ? -15.141 12.43 5.543 1 89.75 96 SER A C 1
ATOM 702 O O . SER A 1 96 ? -15.633 13.547 5.699 1 89.75 96 SER A O 1
ATOM 704 N N . GLN A 1 97 ? -15.422 11.484 6.344 1 86.25 97 GLN A N 1
ATOM 705 C CA . GLN A 1 97 ? -16.375 11.594 7.441 1 86.25 97 GLN A CA 1
ATOM 706 C C . GLN A 1 97 ? -15.875 12.578 8.5 1 86.25 97 GLN A C 1
ATOM 708 O O . GLN A 1 97 ? -16.672 13.242 9.164 1 86.25 97 GLN A O 1
ATOM 713 N N . PHE A 1 98 ? -14.562 12.742 8.656 1 81.56 98 PHE A N 1
ATOM 714 C CA . PHE A 1 98 ? -13.977 13.656 9.625 1 81.56 98 PHE A CA 1
ATOM 715 C C . PHE A 1 98 ? -13.898 15.07 9.062 1 81.56 98 PHE A C 1
ATOM 717 O O . PHE A 1 98 ? -13.977 16.047 9.812 1 81.56 98 PHE A O 1
ATOM 724 N N . THR A 1 99 ? -13.648 15.125 7.762 1 78.5 99 THR A N 1
ATOM 725 C CA . THR A 1 99 ? -13.445 16.453 7.184 1 78.5 99 THR A CA 1
ATOM 726 C C . THR A 1 99 ? -14.781 17.125 6.883 1 78.5 99 THR A C 1
ATOM 728 O O . THR A 1 99 ? -14.844 18.344 6.715 1 78.5 99 THR A O 1
ATOM 731 N N . ARG A 1 100 ? -15.906 16.391 6.703 1 77.56 100 ARG A N 1
ATOM 732 C CA . ARG A 1 100 ? -17.234 16.938 6.445 1 77.56 100 ARG A CA 1
ATOM 733 C C . ARG A 1 100 ? -17.672 17.875 7.566 1 77.56 100 ARG A C 1
ATOM 735 O O . ARG A 1 100 ? -18.406 18.828 7.336 1 77.56 100 ARG A O 1
ATOM 742 N N . GLY A 1 101 ? -17.094 17.719 8.734 1 69.19 101 GLY A N 1
ATOM 743 C CA . GLY A 1 101 ? -17.484 18.578 9.836 1 69.19 101 GLY A CA 1
ATOM 744 C C . GLY A 1 101 ? -16.594 19.781 10.008 1 69.19 101 GLY A C 1
ATOM 745 O O . GLY A 1 101 ? -16.875 20.672 10.805 1 69.19 101 GLY A O 1
ATOM 746 N N . LEU A 1 102 ? -15.523 19.859 9.18 1 72.69 102 LEU A N 1
ATOM 747 C CA . LEU A 1 102 ? -14.57 20.953 9.344 1 72.69 102 LEU A CA 1
ATOM 748 C C . LEU A 1 102 ? -14.938 22.125 8.453 1 72.69 102 LEU A C 1
ATOM 750 O O . LEU A 1 102 ? -15.516 21.938 7.375 1 72.69 102 LEU A O 1
ATOM 754 N N . PRO A 1 103 ? -14.672 23.234 8.969 1 66.94 103 PRO A N 1
ATOM 755 C CA . PRO A 1 103 ? -14.883 24.422 8.133 1 66.94 103 PRO A CA 1
ATOM 756 C C . PRO A 1 103 ? -14.133 24.344 6.805 1 66.94 103 PRO A C 1
ATOM 758 O O . PRO A 1 103 ? -13.078 23.703 6.723 1 66.94 103 PRO A O 1
ATOM 761 N N . PRO A 1 104 ? -14.711 24.781 5.516 1 63.62 104 PRO A N 1
ATOM 762 C CA . PRO A 1 104 ? -14.133 24.672 4.176 1 63.62 104 PRO A CA 1
ATOM 763 C C . PRO A 1 104 ? -12.625 24.906 4.168 1 63.62 104 PRO A C 1
ATOM 765 O O . PRO A 1 104 ? -11.875 24.172 3.51 1 63.62 104 PRO A O 1
ATOM 768 N N . GLY A 1 105 ? -11.977 25.875 4.91 1 60.62 105 GLY A N 1
ATOM 769 C CA . GLY A 1 105 ? -10.57 26.219 4.961 1 60.62 105 GLY A CA 1
ATOM 770 C C . GLY A 1 105 ? -9.719 25.141 5.605 1 60.62 105 GLY A C 1
ATOM 771 O O . GLY A 1 105 ? -8.664 24.781 5.082 1 60.62 105 GLY A O 1
ATOM 772 N N . MET A 1 106 ? -10.258 24.562 6.578 1 62.44 106 MET A N 1
ATOM 773 C CA . MET A 1 106 ? -9.492 23.609 7.379 1 62.44 106 MET A CA 1
ATOM 774 C C . MET A 1 106 ? -9.5 22.234 6.73 1 62.44 106 MET A C 1
ATOM 776 O O . MET A 1 106 ? -8.5 21.516 6.793 1 62.44 106 MET A O 1
ATOM 780 N N . GLY A 1 107 ? -10.68 21.906 6.035 1 62.84 107 GLY A N 1
ATOM 781 C CA . GLY A 1 107 ? -10.828 20.625 5.355 1 62.84 107 GLY A CA 1
ATOM 782 C C . GLY A 1 107 ? -9.875 20.469 4.18 1 62.84 107 GLY A C 1
ATOM 783 O O . GLY A 1 107 ? -9.445 19.359 3.871 1 62.84 107 GLY A O 1
ATOM 784 N N . ASP A 1 108 ? -9.617 21.578 3.441 1 61.34 108 ASP A N 1
ATOM 785 C CA . ASP A 1 108 ? -8.711 21.594 2.295 1 61.34 108 ASP A CA 1
ATOM 786 C C . ASP A 1 108 ? -7.277 21.281 2.723 1 61.34 108 ASP A C 1
ATOM 788 O O . ASP A 1 108 ? -6.5 20.719 1.942 1 61.34 108 ASP A O 1
ATOM 792 N N . PHE A 1 109 ? -7.137 21.672 3.973 1 59.03 109 PHE A N 1
ATOM 793 C CA . PHE A 1 109 ? -5.793 21.484 4.504 1 59.03 109 PHE A CA 1
ATOM 794 C C . PHE A 1 109 ? -5.504 20 4.719 1 59.03 109 PHE A C 1
ATOM 796 O O . PHE A 1 109 ? -4.348 19.562 4.652 1 59.03 109 PHE A O 1
ATOM 803 N N . PHE A 1 110 ? -6.68 19.297 4.949 1 60.44 110 PHE A N 1
ATOM 804 C CA . PHE A 1 110 ? -6.512 17.891 5.27 1 60.44 110 PHE A CA 1
ATOM 805 C C . PHE A 1 110 ? -6.598 17.031 4.012 1 60.44 110 PHE A C 1
ATOM 807 O O . PHE A 1 110 ? -6.359 15.828 4.059 1 60.44 110 PHE A O 1
ATOM 814 N N . LYS A 1 111 ? -7.188 17.578 3.035 1 57.12 111 LYS A N 1
ATOM 815 C CA . LYS A 1 111 ? -7.262 16.875 1.757 1 57.12 111 LYS A CA 1
ATOM 816 C C . LYS A 1 111 ? -5.949 17 0.987 1 57.12 111 LYS A C 1
ATOM 818 O O . LYS A 1 111 ? -5.504 16.031 0.364 1 57.12 111 LYS A O 1
ATOM 823 N N . MET B 1 1 ? 5.34 41.594 18.906 1 49.72 1 MET B N 1
ATOM 824 C CA . MET B 1 1 ? 6.062 40.312 19 1 49.72 1 MET B CA 1
ATOM 825 C C . MET B 1 1 ? 6.242 39.688 17.625 1 49.72 1 MET B C 1
ATOM 827 O O . MET B 1 1 ? 7.371 39.531 17.156 1 49.72 1 MET B O 1
ATOM 831 N N . PHE B 1 2 ? 5.75 38.5 16.953 1 60.72 2 PHE B N 1
ATOM 832 C CA . PHE B 1 2 ? 6.234 38.469 15.586 1 60.72 2 PHE B CA 1
ATOM 833 C C . PHE B 1 2 ? 5.625 39.594 14.766 1 60.72 2 PHE B C 1
ATOM 835 O O . PHE B 1 2 ? 4.402 39.719 14.641 1 60.72 2 PHE B O 1
ATOM 842 N N . GLY B 1 3 ? 6.082 40.75 14.891 1 63.72 3 GLY B N 1
ATOM 843 C CA . GLY B 1 3 ? 5.629 41.875 14.07 1 63.72 3 GLY B CA 1
ATOM 844 C C . GLY B 1 3 ? 5.121 41.438 12.711 1 63.72 3 GLY B C 1
ATOM 845 O O . GLY B 1 3 ? 5.148 40.25 12.375 1 63.72 3 GLY B O 1
ATOM 846 N N . LYS B 1 4 ? 4.445 42.312 12.07 1 67.38 4 LYS B N 1
ATOM 847 C CA . LYS B 1 4 ? 3.91 42.062 10.727 1 67.38 4 LYS B CA 1
ATOM 848 C C . LYS B 1 4 ? 4.93 41.344 9.844 1 67.38 4 LYS B C 1
ATOM 850 O O . 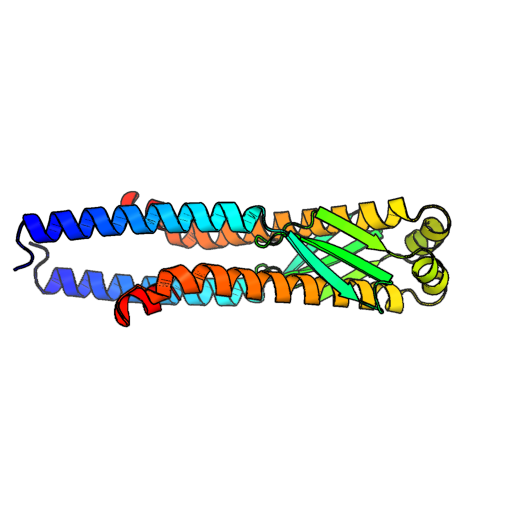LYS B 1 4 ? 4.582 40.438 9.094 1 67.38 4 LYS B O 1
ATOM 855 N N . ALA B 1 5 ? 6.297 41.75 9.977 1 75.69 5 ALA B N 1
ATOM 856 C CA . ALA B 1 5 ? 7.391 41.188 9.195 1 75.69 5 ALA B CA 1
ATOM 857 C C . ALA B 1 5 ? 7.68 39.75 9.617 1 75.69 5 ALA B C 1
ATOM 859 O O . ALA B 1 5 ? 7.941 38.906 8.773 1 75.69 5 ALA B O 1
ATOM 860 N N . GLY B 1 6 ? 7.457 39.5 10.898 1 76 6 GLY B N 1
ATOM 861 C CA . GLY B 1 6 ? 7.664 38.156 11.422 1 76 6 GLY B CA 1
ATOM 862 C C . GLY B 1 6 ? 6.602 37.156 10.977 1 76 6 GLY B C 1
ATOM 863 O O . GLY B 1 6 ? 6.918 36.031 10.57 1 76 6 GLY B O 1
ATOM 864 N N . LEU B 1 7 ? 5.395 37.719 10.875 1 80.88 7 LEU B N 1
ATOM 865 C CA . LEU B 1 7 ? 4.27 36.906 10.445 1 80.88 7 LEU B CA 1
ATOM 866 C C . LEU B 1 7 ? 4.371 36.562 8.961 1 80.88 7 LEU B C 1
ATOM 868 O O . LEU B 1 7 ? 4.09 35.438 8.547 1 80.88 7 LEU B O 1
ATOM 872 N N . GLY B 1 8 ? 4.812 37.531 8.172 1 81.88 8 GLY B N 1
ATOM 873 C CA . GLY B 1 8 ? 5.012 37.344 6.746 1 81.88 8 GLY B CA 1
ATOM 874 C C . GLY B 1 8 ? 6.062 36.312 6.43 1 81.88 8 GLY B C 1
ATOM 875 O O . GLY B 1 8 ? 5.863 35.469 5.543 1 81.88 8 GLY B O 1
ATOM 876 N N . GLY B 1 9 ? 7.191 36.375 7.094 1 81.62 9 GLY B N 1
ATOM 877 C CA . GLY B 1 9 ? 8.25 35.375 6.949 1 81.62 9 GLY B CA 1
ATOM 878 C C . GLY B 1 9 ? 7.805 33.969 7.324 1 81.62 9 GLY B C 1
ATOM 879 O O . GLY B 1 9 ? 8.125 33.031 6.621 1 81.62 9 GLY B O 1
ATOM 880 N N . LEU B 1 10 ? 7.117 33.938 8.398 1 82.5 10 LEU B N 1
ATOM 881 C CA . LEU B 1 10 ? 6.586 32.656 8.852 1 82.5 10 LEU B CA 1
ATOM 882 C C . LEU B 1 10 ? 5.617 32.094 7.828 1 82.5 10 LEU B C 1
ATOM 884 O O . LEU B 1 10 ? 5.676 30.891 7.516 1 82.5 10 LEU B O 1
ATOM 888 N N . MET B 1 11 ? 4.766 32.938 7.285 1 85.38 11 MET B N 1
ATOM 889 C CA . MET B 1 11 ? 3.777 32.5 6.297 1 85.38 11 MET B CA 1
ATOM 890 C C . MET B 1 11 ? 4.461 31.984 5.035 1 85.38 11 MET B C 1
ATOM 892 O O . MET B 1 11 ? 4.039 30.969 4.473 1 85.38 11 MET B O 1
ATOM 896 N N . GLN B 1 12 ? 5.562 32.719 4.531 1 88.88 12 GLN B N 1
ATOM 897 C CA . GLN B 1 12 ? 6.332 32.281 3.363 1 88.88 12 GLN B CA 1
ATOM 898 C C . GLN B 1 12 ? 7 30.953 3.602 1 88.88 12 GLN B C 1
ATOM 900 O O . GLN B 1 12 ? 7.016 30.094 2.717 1 88.88 12 GLN B O 1
ATOM 905 N N . GLN B 1 13 ? 7.543 30.781 4.707 1 86.06 13 GLN B N 1
ATOM 906 C CA . GLN B 1 13 ? 8.188 29.531 5.078 1 86.06 13 GLN B CA 1
ATOM 907 C C . GLN B 1 13 ? 7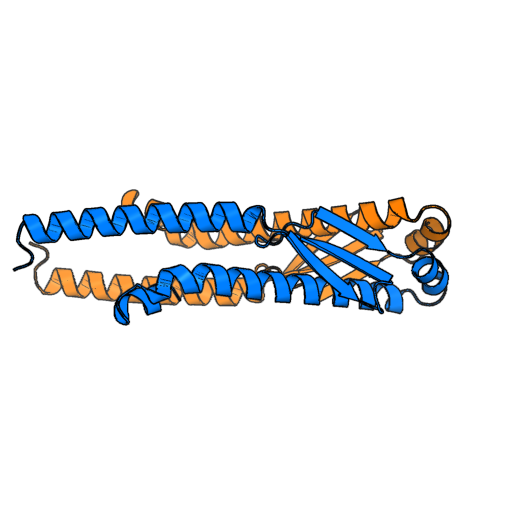.184 28.375 5.109 1 86.06 13 GLN B C 1
ATOM 909 O O . GLN B 1 13 ? 7.465 27.281 4.609 1 86.06 13 GLN B O 1
ATOM 914 N N . ALA B 1 14 ? 6.059 28.641 5.621 1 83.88 14 ALA B N 1
ATOM 915 C CA . ALA B 1 14 ? 5 27.641 5.684 1 83.88 14 ALA B CA 1
ATOM 916 C C . ALA B 1 14 ? 4.574 27.203 4.285 1 83.88 14 ALA B C 1
ATOM 918 O O . ALA B 1 14 ? 4.414 26 4.027 1 83.88 14 ALA B O 1
ATOM 919 N N . GLN B 1 15 ? 4.43 28.141 3.373 1 90.38 15 GLN B N 1
ATOM 920 C CA . GLN B 1 15 ? 4.055 27.859 1.992 1 90.38 15 GLN B CA 1
ATOM 921 C C . GLN B 1 15 ? 5.109 27 1.297 1 90.38 15 GLN B C 1
ATOM 923 O O . GLN B 1 15 ? 4.777 26.062 0.58 1 90.38 15 GLN B O 1
ATOM 928 N N . LYS B 1 16 ? 6.309 27.375 1.492 1 89.19 16 LYS B N 1
ATOM 929 C CA . LYS B 1 16 ? 7.414 26.641 0.884 1 89.19 16 LYS B CA 1
ATOM 930 C C . LYS B 1 16 ? 7.453 25.188 1.387 1 89.19 16 LYS B C 1
ATOM 932 O O . LYS B 1 16 ? 7.664 24.266 0.605 1 89.19 16 LYS B O 1
ATOM 937 N N . MET B 1 17 ? 7.254 24.984 2.641 1 84.5 17 MET B N 1
ATOM 938 C CA . MET B 1 17 ? 7.223 23.656 3.23 1 84.5 17 MET B CA 1
ATOM 939 C C . MET B 1 17 ? 6.102 22.812 2.621 1 84.5 17 MET B C 1
ATOM 941 O O . MET B 1 17 ? 6.316 21.672 2.24 1 84.5 17 MET B O 1
ATOM 945 N N . GLN B 1 18 ? 4.996 23.375 2.496 1 89.06 18 GLN B N 1
ATOM 946 C CA . GLN B 1 18 ? 3.85 22.703 1.893 1 89.06 18 GLN B CA 1
ATOM 947 C C . GLN B 1 18 ? 4.164 22.25 0.469 1 89.06 18 GLN B C 1
ATOM 949 O O . GLN B 1 18 ? 3.824 21.125 0.08 1 89.06 18 GLN B O 1
ATOM 954 N N . GLU B 1 19 ? 4.77 23.109 -0.336 1 92.19 19 GLU B N 1
ATOM 955 C CA . GLU B 1 19 ? 5.148 22.797 -1.711 1 92.19 19 GLU B CA 1
ATOM 956 C C . GLU B 1 19 ? 6.168 21.656 -1.759 1 92.19 19 GLU B C 1
ATOM 958 O O . GLU B 1 19 ? 6.078 20.781 -2.611 1 92.19 19 GLU B O 1
ATOM 963 N N . ASN B 1 20 ? 7.102 21.672 -0.869 1 90.69 20 ASN B N 1
ATOM 964 C CA . ASN B 1 20 ? 8.133 20.641 -0.827 1 90.69 20 ASN B CA 1
ATOM 965 C C . ASN B 1 20 ? 7.555 19.281 -0.464 1 90.69 20 ASN B C 1
ATOM 967 O O . ASN B 1 20 ? 7.973 18.25 -1.009 1 90.69 20 ASN B O 1
ATOM 971 N N . ILE B 1 21 ? 6.648 19.234 0.472 1 89.06 21 ILE B N 1
ATOM 972 C CA . ILE B 1 21 ? 5.984 18 0.863 1 89.06 21 ILE B CA 1
ATOM 973 C C . ILE B 1 21 ? 5.211 17.438 -0.326 1 89.06 21 ILE B C 1
ATOM 975 O O . ILE B 1 21 ? 5.277 16.234 -0.599 1 89.06 21 ILE B O 1
ATOM 979 N N . LYS B 1 22 ? 4.496 18.297 -1.018 1 92.88 22 LYS B N 1
ATOM 980 C CA . LYS B 1 22 ? 3.754 17.859 -2.193 1 92.88 22 LYS B CA 1
ATOM 981 C C . LYS B 1 22 ? 4.688 17.25 -3.242 1 92.88 22 LYS B C 1
ATOM 983 O O . LYS B 1 22 ? 4.375 16.234 -3.852 1 92.88 22 LYS B O 1
ATOM 988 N N . LYS B 1 23 ? 5.777 17.844 -3.465 1 94.69 23 LYS B N 1
ATOM 989 C CA . LYS B 1 23 ? 6.77 17.375 -4.426 1 94.69 23 LYS B CA 1
ATOM 990 C C . LYS B 1 23 ? 7.332 16.016 -4.008 1 94.69 23 LYS B C 1
ATOM 992 O O . LYS B 1 23 ? 7.5 15.117 -4.844 1 94.69 23 LYS B O 1
ATOM 997 N N . ALA B 1 24 ? 7.625 15.852 -2.715 1 93.31 24 ALA B N 1
ATOM 998 C CA . ALA B 1 24 ? 8.125 14.578 -2.188 1 93.31 24 ALA B CA 1
ATOM 999 C C . ALA B 1 24 ? 7.109 13.461 -2.387 1 93.31 24 ALA B C 1
ATOM 1001 O O . ALA B 1 24 ? 7.473 12.352 -2.777 1 93.31 24 ALA B O 1
ATOM 1002 N N . GLN B 1 25 ? 5.875 13.789 -2.16 1 95.12 25 GLN B N 1
ATOM 1003 C CA . GLN B 1 25 ? 4.801 12.82 -2.367 1 95.12 25 GLN B CA 1
ATOM 1004 C C . GLN B 1 25 ? 4.73 12.383 -3.826 1 95.12 25 GLN B C 1
ATOM 1006 O O . GLN B 1 25 ? 4.574 11.195 -4.117 1 95.12 25 GLN B O 1
ATOM 1011 N N . ALA B 1 26 ? 4.832 13.305 -4.738 1 96.69 26 ALA B N 1
ATOM 1012 C CA . ALA B 1 26 ? 4.797 13 -6.168 1 96.69 26 ALA B CA 1
ATOM 1013 C C . ALA B 1 26 ? 5.98 12.125 -6.57 1 96.69 26 ALA B C 1
ATOM 1015 O O . ALA B 1 26 ? 5.832 11.195 -7.367 1 96.69 26 ALA B O 1
ATOM 1016 N N . GLU B 1 27 ? 7.113 12.477 -6.004 1 97.06 27 GLU B N 1
ATOM 1017 C CA . GLU B 1 27 ? 8.305 11.68 -6.281 1 97.06 27 GLU B CA 1
ATOM 1018 C C . GLU B 1 27 ? 8.156 10.258 -5.746 1 97.06 27 GLU B C 1
ATOM 1020 O O . GLU B 1 27 ? 8.5 9.289 -6.43 1 97.06 27 GLU B O 1
ATOM 1025 N N . LEU B 1 28 ? 7.672 10.109 -4.523 1 97.25 28 LEU B N 1
ATOM 1026 C CA . LEU B 1 28 ? 7.477 8.805 -3.895 1 97.25 28 LEU B CA 1
ATOM 1027 C C . LEU B 1 28 ? 6.488 7.961 -4.688 1 97.25 28 LEU B C 1
ATOM 1029 O O . LEU B 1 28 ? 6.648 6.742 -4.785 1 97.25 28 LEU B O 1
ATOM 1033 N N . ALA B 1 29 ? 5.508 8.625 -5.32 1 97.62 29 ALA B N 1
ATOM 1034 C CA . ALA B 1 29 ? 4.512 7.922 -6.125 1 97.62 29 ALA B CA 1
ATOM 1035 C C . ALA B 1 29 ? 5.148 7.301 -7.363 1 97.62 29 ALA B C 1
ATOM 1037 O O . ALA B 1 29 ? 4.586 6.383 -7.965 1 97.62 29 ALA B O 1
ATOM 1038 N N . GLN B 1 30 ? 6.344 7.762 -7.73 1 98.12 30 GLN B N 1
ATOM 1039 C CA . GLN B 1 30 ? 7.012 7.281 -8.938 1 98.12 30 GLN B CA 1
ATOM 1040 C C . GLN B 1 30 ? 8.234 6.43 -8.586 1 98.12 30 GLN B C 1
ATOM 1042 O O . GLN B 1 30 ? 8.805 5.777 -9.461 1 98.12 30 GLN B O 1
ATOM 1047 N N . THR B 1 31 ? 8.672 6.516 -7.355 1 98.38 31 THR B N 1
ATOM 1048 C CA . THR B 1 31 ? 9.828 5.742 -6.926 1 98.38 31 THR B CA 1
ATOM 1049 C C . THR B 1 31 ? 9.477 4.258 -6.824 1 98.38 31 THR B C 1
ATOM 1051 O O . THR B 1 31 ? 8.594 3.877 -6.062 1 98.38 31 THR B O 1
ATOM 1054 N N . GLU B 1 32 ? 10.281 3.504 -7.535 1 98.81 32 GLU B N 1
ATOM 1055 C CA . GLU B 1 32 ? 10 2.07 -7.543 1 98.81 32 GLU B CA 1
ATOM 1056 C C . GLU B 1 32 ? 10.852 1.337 -6.508 1 98.81 32 GLU B C 1
ATOM 1058 O O . GLU B 1 32 ? 12.016 1.674 -6.301 1 98.81 32 GLU B O 1
ATOM 1063 N N . VAL B 1 33 ? 10.234 0.37 -5.855 1 98.81 33 VAL B N 1
ATOM 1064 C CA . VAL B 1 33 ? 10.906 -0.598 -4.996 1 98.81 33 VAL B CA 1
ATOM 1065 C C . VAL B 1 33 ? 10.531 -2.016 -5.418 1 98.81 33 VAL B C 1
ATOM 1067 O O . VAL B 1 33 ? 9.562 -2.213 -6.16 1 98.81 33 VAL B O 1
ATOM 1070 N N . VAL B 1 34 ? 11.391 -2.973 -4.945 1 98.94 34 VAL B N 1
ATOM 1071 C CA . VAL B 1 34 ? 11.188 -4.352 -5.375 1 98.94 34 VAL B CA 1
ATOM 1072 C C . VAL B 1 34 ? 11.141 -5.273 -4.156 1 98.94 34 VAL B C 1
ATOM 1074 O O . VAL B 1 34 ? 11.984 -5.168 -3.262 1 98.94 34 VAL B O 1
ATOM 1077 N N . GLY B 1 35 ? 10.109 -6.059 -4.004 1 98.94 35 GLY B N 1
ATOM 1078 C CA . GLY B 1 35 ? 10.039 -7.176 -3.07 1 98.94 35 GLY B CA 1
ATOM 1079 C C . GLY B 1 35 ? 10.281 -8.516 -3.73 1 98.94 35 GLY B C 1
ATOM 1080 O O . GLY B 1 35 ? 9.812 -8.758 -4.848 1 98.94 35 GLY B O 1
ATOM 1081 N N . GLU B 1 36 ? 11.07 -9.328 -3.006 1 98.94 36 GLU B N 1
ATOM 1082 C CA . GLU B 1 36 ? 11.406 -10.641 -3.559 1 98.94 36 GLU B CA 1
ATOM 1083 C C . GLU B 1 36 ? 11.227 -11.742 -2.52 1 98.94 36 GLU B C 1
ATOM 1085 O O . GLU B 1 36 ? 11.289 -11.484 -1.314 1 98.94 36 GLU B O 1
ATOM 1090 N N . ALA B 1 37 ? 10.977 -12.938 -2.994 1 98.88 37 ALA B N 1
ATOM 1091 C CA . ALA B 1 37 ? 10.945 -14.141 -2.16 1 98.88 37 ALA B CA 1
ATOM 1092 C C . ALA B 1 37 ? 11.445 -15.359 -2.932 1 98.88 37 ALA B C 1
ATOM 1094 O O . ALA B 1 37 ? 11.5 -15.344 -4.164 1 98.88 37 ALA B O 1
ATOM 1095 N N . GLY B 1 38 ? 11.867 -16.391 -2.135 1 98.31 38 GLY B N 1
ATOM 1096 C CA . GLY B 1 38 ? 12.32 -17.625 -2.752 1 98.31 38 GLY B CA 1
ATOM 1097 C C . GLY B 1 38 ? 13.586 -17.438 -3.576 1 98.31 38 GLY B C 1
ATOM 1098 O O . GLY B 1 38 ? 13.719 -18.047 -4.645 1 98.31 38 GLY B O 1
ATOM 1099 N N . ASN B 1 39 ? 14.461 -16.484 -3.178 1 97.88 39 ASN B N 1
ATOM 1100 C CA . ASN B 1 39 ? 15.711 -16.203 -3.869 1 97.88 39 ASN B CA 1
ATOM 1101 C C . ASN B 1 39 ? 15.469 -15.719 -5.293 1 97.88 39 ASN B C 1
ATOM 1103 O O . ASN B 1 39 ? 16.109 -16.188 -6.234 1 97.88 39 ASN B O 1
ATOM 1107 N N . GLY B 1 40 ? 14.406 -14.891 -5.48 1 98.25 40 GLY B N 1
ATOM 1108 C CA . GLY B 1 40 ? 14.125 -14.242 -6.75 1 98.25 40 GLY B CA 1
ATOM 1109 C C . GLY B 1 40 ? 13.094 -14.992 -7.582 1 98.25 40 GLY B C 1
ATOM 1110 O O . GLY B 1 40 ? 12.742 -14.547 -8.68 1 98.25 40 GLY B O 1
ATOM 1111 N N . LEU B 1 41 ? 12.602 -16.094 -7.051 1 98.69 41 LEU B N 1
ATOM 1112 C CA . LEU B 1 41 ? 11.578 -16.859 -7.77 1 98.69 41 LEU B CA 1
ATOM 1113 C C . LEU B 1 41 ? 10.305 -16.031 -7.922 1 98.69 41 LEU B C 1
ATOM 1115 O O . LEU B 1 41 ? 9.523 -16.25 -8.852 1 98.69 41 LEU B O 1
ATOM 1119 N N . VAL B 1 42 ? 10.047 -15.172 -7 1 98.94 42 VAL B N 1
ATOM 1120 C CA . VAL B 1 42 ? 8.984 -14.172 -7.094 1 98.94 42 VAL B CA 1
ATOM 1121 C C . VAL B 1 42 ? 9.586 -12.773 -6.969 1 98.94 42 VAL B C 1
ATOM 1123 O O . VAL B 1 42 ? 10.359 -12.5 -6.043 1 98.94 42 VAL B O 1
ATOM 1126 N N . LYS B 1 43 ? 9.305 -11.945 -7.855 1 98.94 43 LYS B N 1
ATOM 1127 C CA . LYS B 1 43 ? 9.734 -10.547 -7.844 1 98.94 43 LYS B CA 1
ATOM 1128 C C . LYS B 1 43 ? 8.57 -9.617 -8.164 1 98.94 43 LYS B C 1
ATOM 1130 O O . LYS B 1 43 ? 7.914 -9.758 -9.195 1 98.94 43 LYS B O 1
ATOM 1135 N N . ILE B 1 44 ? 8.344 -8.664 -7.309 1 99 44 ILE B N 1
ATOM 1136 C CA . ILE B 1 44 ? 7.238 -7.727 -7.477 1 99 44 ILE B CA 1
ATOM 1137 C C . ILE B 1 44 ? 7.754 -6.293 -7.383 1 99 44 ILE B C 1
ATOM 1139 O O . ILE B 1 44 ? 8.453 -5.941 -6.434 1 99 44 ILE B O 1
ATOM 1143 N N . THR B 1 45 ? 7.406 -5.582 -8.375 1 98.94 45 THR B N 1
ATOM 1144 C CA . THR B 1 45 ? 7.789 -4.176 -8.438 1 98.94 45 THR B CA 1
ATOM 1145 C C . THR B 1 45 ? 6.59 -3.273 -8.148 1 98.94 45 THR B C 1
ATOM 1147 O O . THR B 1 45 ? 5.512 -3.469 -8.711 1 98.94 45 THR B O 1
ATOM 1150 N N . GLY B 1 46 ? 6.789 -2.359 -7.27 1 98.88 46 GLY B N 1
ATOM 1151 C CA . GLY B 1 46 ? 5.781 -1.361 -6.949 1 98.88 46 GLY B CA 1
ATOM 1152 C C . GLY B 1 46 ? 6.371 -0.01 -6.594 1 98.88 46 GLY B C 1
ATOM 1153 O O . GLY B 1 46 ? 7.59 0.163 -6.605 1 98.88 46 GLY B O 1
ATOM 1154 N N . THR B 1 47 ? 5.438 0.895 -6.309 1 98.69 47 THR B N 1
ATOM 1155 C CA . THR B 1 47 ? 5.867 2.24 -5.945 1 98.69 47 THR B CA 1
ATOM 1156 C C . THR B 1 47 ? 5.699 2.479 -4.449 1 98.69 47 THR B C 1
ATOM 1158 O O . THR B 1 47 ? 5.105 1.656 -3.748 1 98.69 47 THR B O 1
ATOM 1161 N N . CYS B 1 48 ? 6.223 3.631 -4.02 1 98.44 48 CYS B N 1
ATOM 1162 C CA . CYS B 1 48 ? 6.199 3.941 -2.596 1 98.44 48 CYS B CA 1
ATOM 1163 C C . CYS B 1 48 ? 4.816 4.422 -2.166 1 98.44 48 CYS B C 1
ATOM 1165 O O . CYS B 1 48 ? 4.535 4.527 -0.97 1 98.44 48 CYS B O 1
ATOM 1167 N N . ASN B 1 49 ? 3.916 4.648 -3.141 1 97.06 49 ASN B N 1
ATOM 1168 C CA . ASN B 1 49 ? 2.52 4.898 -2.793 1 97.06 49 ASN B CA 1
ATOM 1169 C C . ASN B 1 49 ? 1.688 3.621 -2.867 1 97.06 49 ASN B C 1
ATOM 1171 O O . ASN B 1 49 ? 0.46 3.678 -2.949 1 97.06 49 ASN B O 1
ATOM 1175 N N . HIS B 1 50 ? 2.324 2.465 -2.961 1 97.88 50 HIS B N 1
ATOM 1176 C CA . HIS B 1 50 ? 1.787 1.121 -2.773 1 97.88 50 HIS B CA 1
ATOM 1177 C C . HIS B 1 50 ? 1 0.667 -3.998 1 97.88 50 HIS B C 1
ATOM 1179 O O . HIS B 1 50 ? 0.101 -0.171 -3.887 1 97.88 50 HIS B O 1
ATOM 1185 N N . ALA B 1 51 ? 1.303 1.283 -5.18 1 98.19 51 ALA B N 1
ATOM 1186 C CA . ALA B 1 51 ? 0.802 0.732 -6.434 1 98.19 51 ALA B CA 1
ATOM 1187 C C . ALA B 1 51 ? 1.758 -0.319 -6.992 1 98.19 51 ALA B C 1
ATOM 1189 O O . ALA B 1 51 ? 2.965 -0.081 -7.086 1 98.19 51 ALA B O 1
ATOM 1190 N N . VAL B 1 52 ? 1.22 -1.47 -7.297 1 98.81 52 VAL B N 1
ATOM 1191 C CA . VAL B 1 52 ? 2.049 -2.514 -7.891 1 98.81 52 VAL B CA 1
ATOM 1192 C C . VAL B 1 52 ? 2.123 -2.318 -9.406 1 98.81 52 VAL B C 1
ATOM 1194 O O . VAL B 1 52 ? 1.111 -2.027 -10.047 1 98.81 52 VAL B O 1
ATOM 1197 N N . ARG B 1 53 ? 3.305 -2.506 -9.984 1 98.81 53 ARG B N 1
ATOM 1198 C CA . ARG B 1 53 ? 3.539 -2.221 -11.398 1 98.81 53 ARG B CA 1
ATOM 1199 C C . ARG B 1 53 ? 3.787 -3.506 -12.18 1 98.81 53 ARG B C 1
ATOM 1201 O O . ARG B 1 53 ? 3.424 -3.602 -13.352 1 98.81 53 ARG B O 1
ATOM 1208 N N . ALA B 1 54 ? 4.438 -4.438 -11.523 1 98.88 54 ALA B N 1
ATOM 1209 C CA . ALA B 1 54 ? 4.793 -5.668 -12.227 1 98.88 54 ALA B CA 1
ATOM 1210 C C . ALA B 1 54 ? 4.93 -6.836 -11.258 1 98.88 54 ALA B C 1
ATOM 1212 O O . ALA B 1 54 ? 5.348 -6.652 -10.109 1 98.88 54 ALA B O 1
ATOM 1213 N N . VAL B 1 55 ? 4.621 -7.988 -11.734 1 98.94 55 VAL B N 1
ATOM 1214 C CA . VAL B 1 55 ? 4.793 -9.25 -11.023 1 98.94 55 VAL B CA 1
ATOM 1215 C C . VAL B 1 55 ? 5.555 -10.242 -11.906 1 98.94 55 VAL B C 1
ATOM 1217 O O . VAL B 1 55 ? 5.211 -10.43 -13.078 1 98.94 55 VAL B O 1
ATOM 1220 N N . HIS B 1 56 ? 6.535 -10.797 -11.328 1 98.88 56 HIS B N 1
ATOM 1221 C CA . HIS B 1 56 ? 7.27 -11.859 -12 1 98.88 5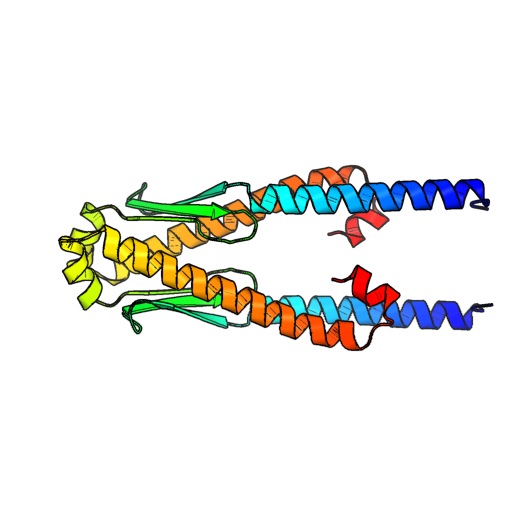6 HIS B CA 1
ATOM 1222 C C . HIS B 1 56 ? 7.348 -13.109 -11.133 1 98.88 56 HIS B C 1
ATOM 1224 O O . HIS B 1 56 ? 7.73 -13.039 -9.961 1 98.88 56 HIS B O 1
ATOM 1230 N N . ILE B 1 57 ? 6.977 -14.172 -11.711 1 98.88 57 ILE B N 1
ATOM 1231 C CA . ILE B 1 57 ? 7.043 -15.469 -11.055 1 98.88 57 ILE B CA 1
ATOM 1232 C C . ILE B 1 57 ? 7.789 -16.453 -11.945 1 98.88 57 ILE B C 1
ATOM 1234 O O . ILE B 1 57 ? 7.445 -16.641 -13.117 1 98.88 57 ILE B O 1
ATOM 1238 N N . SER B 1 58 ? 8.75 -17.094 -11.383 1 98.12 58 SER B N 1
ATOM 1239 C CA . SER B 1 58 ? 9.586 -17.984 -12.164 1 98.12 58 SER B CA 1
ATOM 1240 C C . SER B 1 58 ? 8.789 -19.188 -12.664 1 98.12 58 SER B C 1
ATOM 1242 O O . SER B 1 58 ? 7.98 -19.75 -11.93 1 98.12 58 SER B O 1
ATOM 1244 N N . PRO B 1 59 ? 9.062 -19.609 -13.875 1 96.19 59 PRO B N 1
ATOM 1245 C CA . PRO B 1 59 ? 8.414 -20.812 -14.383 1 96.19 59 PRO B CA 1
ATOM 1246 C C . PRO B 1 59 ? 8.703 -22.047 -13.523 1 96.19 59 PRO B C 1
ATOM 1248 O O . PRO B 1 59 ? 7.852 -22.922 -13.398 1 96.19 59 PRO B O 1
ATOM 1251 N N . ASP B 1 60 ? 9.867 -22.109 -13.008 1 95.19 60 ASP B N 1
ATOM 1252 C CA . ASP B 1 60 ? 10.227 -23.219 -12.133 1 95.19 60 ASP B CA 1
ATOM 1253 C C . ASP B 1 60 ? 9.305 -23.281 -10.922 1 95.19 60 ASP B C 1
ATOM 1255 O O . ASP B 1 60 ? 8.859 -24.359 -10.523 1 95.19 60 ASP B O 1
ATOM 1259 N N . LEU B 1 61 ? 9.039 -22.172 -10.391 1 97.81 61 LEU B N 1
ATOM 1260 C CA . LEU B 1 61 ? 8.148 -22.125 -9.234 1 97.81 61 LEU B CA 1
ATOM 1261 C C . LEU B 1 61 ? 6.734 -22.531 -9.617 1 97.81 61 LEU B C 1
ATOM 1263 O O . LEU B 1 61 ? 6.066 -23.25 -8.875 1 97.81 61 LEU B O 1
ATOM 1267 N N . ILE B 1 62 ? 6.309 -22.078 -10.773 1 97.62 62 ILE B N 1
ATOM 1268 C CA . ILE B 1 62 ? 4.973 -22.422 -11.242 1 97.62 62 ILE B CA 1
ATOM 1269 C C . ILE B 1 62 ? 4.852 -23.938 -11.406 1 97.62 62 ILE B C 1
ATOM 1271 O O . ILE B 1 62 ? 3.857 -24.531 -10.984 1 97.62 62 ILE B O 1
ATOM 1275 N N . ALA B 1 63 ? 5.848 -24.531 -11.93 1 94.94 63 ALA B N 1
ATOM 1276 C CA . ALA B 1 63 ? 5.852 -25.969 -12.117 1 94.94 63 ALA B CA 1
ATOM 1277 C C . ALA B 1 63 ? 5.758 -26.703 -10.781 1 94.94 63 ALA B C 1
ATOM 1279 O O . ALA B 1 63 ? 4.984 -27.656 -10.641 1 94.94 63 ALA B O 1
ATOM 1280 N N . GLU B 1 64 ? 6.449 -26.188 -9.836 1 95.25 64 GLU B N 1
ATOM 1281 C CA . GLU B 1 64 ? 6.441 -26.812 -8.508 1 95.25 64 GLU B CA 1
ATOM 1282 C C . GLU B 1 64 ? 5.102 -26.594 -7.809 1 95.25 64 GLU B C 1
ATOM 1284 O O . GLU B 1 64 ? 4.672 -27.438 -7.008 1 95.25 64 GLU B O 1
ATOM 1289 N N . ALA B 1 65 ? 4.484 -25.547 -8.109 1 96.12 65 ALA B N 1
ATOM 1290 C CA . ALA B 1 65 ? 3.258 -25.125 -7.43 1 96.12 65 ALA B CA 1
ATOM 1291 C C . ALA B 1 65 ? 2.09 -26.047 -7.812 1 96.12 65 ALA B C 1
ATOM 1293 O O . ALA B 1 65 ? 1.064 -26.062 -7.129 1 96.12 65 ALA B O 1
ATOM 1294 N N . ALA B 1 66 ? 2.238 -26.688 -8.922 1 91.75 66 ALA B N 1
ATOM 1295 C CA . ALA B 1 66 ? 1.205 -27.641 -9.32 1 91.75 66 ALA B CA 1
ATOM 1296 C C . ALA B 1 66 ? 0.974 -28.688 -8.234 1 91.75 66 ALA B C 1
ATOM 1298 O O . ALA B 1 66 ? -0.152 -29.156 -8.039 1 91.75 66 ALA B O 1
ATOM 1299 N N . ASP B 1 67 ? 1.973 -28.969 -7.496 1 92.38 67 ASP B N 1
ATOM 1300 C CA . ASP B 1 67 ? 1.881 -29.969 -6.441 1 92.38 67 ASP B CA 1
ATOM 1301 C C . ASP B 1 67 ? 1.784 -29.312 -5.066 1 92.38 67 ASP B C 1
ATOM 1303 O O . ASP B 1 67 ? 1.538 -29.984 -4.066 1 92.38 67 ASP B O 1
ATOM 1307 N N . ASP B 1 68 ? 2.016 -28.031 -4.934 1 93.81 68 ASP B N 1
ATOM 1308 C CA . ASP B 1 68 ? 2.025 -27.297 -3.67 1 93.81 68 ASP B CA 1
ATOM 1309 C C . ASP B 1 68 ? 1.583 -25.859 -3.863 1 93.81 68 ASP B C 1
ATOM 1311 O O . ASP B 1 68 ? 2.412 -24.938 -3.854 1 93.81 68 ASP B O 1
ATOM 1315 N N . ALA B 1 69 ? 0.344 -25.656 -3.934 1 95.75 69 ALA B N 1
ATOM 1316 C CA . ALA B 1 69 ? -0.211 -24.328 -4.188 1 95.75 69 ALA B CA 1
ATOM 1317 C C . ALA B 1 69 ? 0.149 -23.359 -3.062 1 95.75 69 ALA B C 1
ATOM 1319 O O . ALA B 1 69 ? 0.377 -22.172 -3.309 1 95.75 69 ALA B O 1
ATOM 1320 N N . GLU B 1 70 ? 0.155 -23.922 -1.856 1 97.31 70 GLU B N 1
ATOM 1321 C CA . GLU B 1 70 ? 0.435 -23.094 -0.682 1 97.31 70 GLU B CA 1
ATOM 1322 C C . GLU B 1 70 ? 1.835 -22.5 -0.75 1 97.31 70 GLU B C 1
ATOM 1324 O O . GLU B 1 70 ? 2.057 -21.375 -0.289 1 97.31 70 GLU B O 1
ATOM 1329 N N . MET B 1 71 ? 2.727 -23.188 -1.347 1 97.5 71 MET B N 1
ATOM 1330 C CA . MET B 1 71 ? 4.09 -22.688 -1.488 1 97.5 71 MET B CA 1
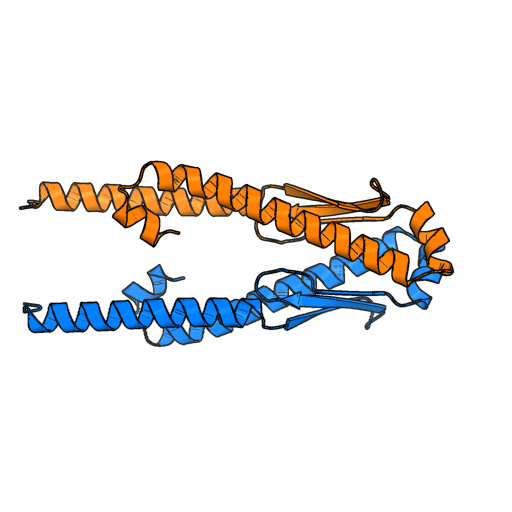ATOM 1331 C C . MET B 1 71 ? 4.121 -21.422 -2.35 1 97.5 71 MET B C 1
ATOM 1333 O O . MET B 1 71 ? 4.746 -20.438 -1.981 1 97.5 71 MET B O 1
ATOM 1337 N N . LEU B 1 72 ? 3.467 -21.453 -3.434 1 98.62 72 LEU B N 1
ATOM 1338 C CA . LEU B 1 72 ? 3.387 -20.281 -4.309 1 98.62 72 LEU B CA 1
ATOM 1339 C C . LEU B 1 72 ? 2.75 -19.109 -3.58 1 98.62 72 LEU B C 1
ATOM 1341 O O . LEU B 1 72 ? 3.281 -18 -3.609 1 98.62 72 LEU B O 1
ATOM 1345 N N . GLU B 1 73 ? 1.652 -19.359 -2.941 1 98.88 73 GLU B N 1
ATOM 1346 C CA . GLU B 1 73 ? 0.937 -18.312 -2.225 1 98.88 73 GLU B CA 1
ATOM 1347 C C . GLU B 1 73 ? 1.814 -17.688 -1.146 1 98.88 73 GLU B C 1
ATOM 1349 O O . GLU B 1 73 ? 1.854 -16.453 -1.006 1 98.88 73 GLU B O 1
ATOM 1354 N N . ASP B 1 74 ? 2.516 -18.531 -0.413 1 98.81 74 ASP B N 1
ATOM 1355 C CA . ASP B 1 74 ? 3.375 -18.047 0.664 1 98.81 74 ASP B CA 1
ATOM 1356 C C . ASP B 1 74 ? 4.512 -17.188 0.116 1 98.81 74 ASP B C 1
ATOM 1358 O O . ASP B 1 74 ? 4.879 -16.172 0.721 1 98.81 74 ASP B O 1
ATOM 1362 N N . LEU B 1 75 ? 5.051 -17.594 -1.014 1 98.94 75 LEU B N 1
ATOM 1363 C CA . LEU B 1 75 ? 6.16 -16.828 -1.581 1 98.94 75 LEU B CA 1
ATOM 1364 C C . LEU B 1 75 ? 5.672 -15.5 -2.145 1 98.94 75 LEU B C 1
ATOM 1366 O O . LEU B 1 75 ? 6.363 -14.484 -2.033 1 98.94 75 LEU B O 1
ATOM 1370 N N . VAL B 1 76 ? 4.512 -15.492 -2.779 1 98.94 76 VAL B N 1
ATOM 1371 C CA . VAL B 1 76 ? 3.934 -14.242 -3.252 1 98.94 76 VAL B CA 1
ATOM 1372 C C . VAL B 1 76 ? 3.678 -13.312 -2.068 1 98.94 76 VAL B C 1
ATOM 1374 O O . VAL B 1 76 ? 4.02 -12.125 -2.113 1 98.94 76 VAL B O 1
ATOM 1377 N N . LEU B 1 77 ? 3.137 -13.859 -0.99 1 99 77 LEU B N 1
ATOM 1378 C CA . LEU B 1 77 ? 2.883 -13.07 0.211 1 99 77 LEU B CA 1
ATOM 1379 C C . LEU B 1 77 ? 4.184 -12.5 0.772 1 99 77 LEU B C 1
ATOM 1381 O O . LEU B 1 77 ? 4.234 -11.336 1.171 1 99 77 LEU B O 1
ATOM 1385 N N . ALA B 1 78 ? 5.16 -13.336 0.829 1 98.94 78 ALA B N 1
ATOM 1386 C CA . ALA B 1 78 ? 6.453 -12.914 1.359 1 98.94 78 ALA B CA 1
ATOM 1387 C C . ALA B 1 78 ? 7.051 -11.789 0.519 1 98.94 78 ALA B C 1
ATOM 1389 O O . ALA B 1 78 ? 7.574 -10.812 1.06 1 98.94 78 ALA B O 1
ATOM 1390 N N . ALA B 1 79 ? 6.996 -11.906 -0.792 1 98.94 79 ALA B N 1
ATOM 1391 C CA . ALA B 1 79 ? 7.496 -10.859 -1.688 1 98.94 79 ALA B CA 1
ATOM 1392 C C . ALA B 1 79 ? 6.715 -9.562 -1.504 1 98.94 79 ALA B C 1
ATOM 1394 O O . ALA B 1 79 ? 7.301 -8.477 -1.514 1 98.94 79 ALA B O 1
ATOM 1395 N N . LEU B 1 80 ? 5.414 -9.656 -1.362 1 98.94 80 LEU B N 1
ATOM 1396 C CA . LEU B 1 80 ? 4.574 -8.492 -1.137 1 98.94 80 LEU B CA 1
ATOM 1397 C C . LEU B 1 80 ? 4.898 -7.836 0.203 1 98.94 80 LEU B C 1
ATOM 1399 O O . LEU B 1 80 ? 4.879 -6.609 0.322 1 98.94 80 LEU B O 1
ATOM 1403 N N . THR B 1 81 ? 5.16 -8.641 1.188 1 98.88 81 THR B N 1
ATOM 1404 C CA . THR B 1 81 ? 5.543 -8.133 2.502 1 98.88 81 THR B CA 1
ATOM 1405 C C . THR B 1 81 ? 6.848 -7.344 2.42 1 98.88 81 THR B C 1
ATOM 1407 O O . THR B 1 81 ? 6.941 -6.238 2.957 1 98.88 81 THR B O 1
ATOM 1410 N N . GLU B 1 82 ? 7.777 -7.902 1.767 1 98.94 82 GLU B N 1
ATOM 1411 C CA . GLU B 1 82 ? 9.039 -7.18 1.603 1 98.94 82 GLU B CA 1
ATOM 1412 C C . GLU B 1 82 ? 8.828 -5.879 0.831 1 98.94 82 GLU B C 1
ATOM 1414 O O . GLU B 1 82 ? 9.414 -4.848 1.174 1 98.94 82 GLU B O 1
ATOM 1419 N N . LEU B 1 83 ? 8.062 -5.938 -0.277 1 98.94 83 LEU B N 1
ATOM 1420 C CA . LEU B 1 83 ? 7.742 -4.75 -1.06 1 98.94 83 LEU B CA 1
ATOM 1421 C C . LEU B 1 83 ? 7.176 -3.65 -0.169 1 98.94 83 LEU B C 1
ATOM 1423 O O . LEU B 1 83 ? 7.613 -2.5 -0.24 1 98.94 83 LEU B O 1
ATOM 1427 N N . HIS B 1 84 ? 6.258 -4.078 0.653 1 98.75 84 HIS B N 1
ATOM 1428 C CA . HIS B 1 84 ? 5.617 -3.146 1.577 1 98.75 84 HIS B CA 1
ATOM 1429 C C . HIS B 1 84 ? 6.633 -2.533 2.535 1 98.75 84 HIS B C 1
ATOM 1431 O O . HIS B 1 84 ? 6.652 -1.316 2.727 1 98.75 84 HIS B O 1
ATOM 1437 N N . ASP B 1 85 ? 7.449 -3.35 3.148 1 98.75 85 ASP B N 1
ATOM 1438 C CA . ASP B 1 85 ? 8.445 -2.898 4.117 1 98.75 85 ASP B CA 1
ATOM 1439 C C . ASP B 1 85 ? 9.43 -1.92 3.477 1 98.75 85 ASP B C 1
ATOM 1441 O O . ASP B 1 85 ? 9.773 -0.899 4.074 1 98.75 85 ASP B O 1
ATOM 1445 N N . LYS B 1 86 ? 9.836 -2.229 2.289 1 98.81 86 LYS B N 1
ATOM 1446 C CA . LYS B 1 86 ? 10.781 -1.366 1.58 1 98.81 86 LYS B CA 1
ATOM 1447 C C . LYS B 1 86 ? 10.133 -0.031 1.218 1 98.81 86 LYS B C 1
ATOM 1449 O O . LYS B 1 86 ? 10.773 1.019 1.312 1 98.81 86 LYS B O 1
ATOM 1454 N N . ALA B 1 87 ? 8.898 -0.094 0.756 1 98.62 87 ALA B N 1
ATOM 1455 C CA . ALA B 1 87 ? 8.172 1.136 0.438 1 98.62 87 ALA B CA 1
ATOM 1456 C C . ALA B 1 87 ? 8.055 2.035 1.666 1 98.62 87 ALA B C 1
ATOM 1458 O O . ALA B 1 87 ? 8.297 3.242 1.584 1 98.62 87 ALA B O 1
ATOM 1459 N N . GLU B 1 88 ? 7.703 1.449 2.793 1 98 88 GLU B N 1
ATOM 1460 C CA . GLU B 1 88 ? 7.582 2.195 4.043 1 98 88 GLU B CA 1
ATOM 1461 C C . GLU B 1 88 ? 8.922 2.793 4.461 1 98 88 GLU B C 1
ATOM 1463 O O . GLU B 1 88 ? 8.984 3.947 4.895 1 98 88 GLU B O 1
ATOM 1468 N N . ALA B 1 89 ? 9.969 2.039 4.359 1 98.31 89 ALA B N 1
ATOM 1469 C CA . ALA B 1 89 ? 11.305 2.496 4.746 1 98.31 89 ALA B CA 1
ATOM 1470 C C . ALA B 1 89 ? 11.766 3.646 3.857 1 98.31 89 ALA B C 1
ATOM 1472 O O . ALA B 1 89 ? 12.305 4.641 4.348 1 98.31 89 ALA B O 1
ATOM 1473 N N . THR B 1 90 ? 11.547 3.488 2.582 1 98.25 90 THR B N 1
ATOM 1474 C CA . THR B 1 90 ? 11.93 4.516 1.623 1 98.25 90 THR B CA 1
ATOM 1475 C C . THR B 1 90 ? 11.148 5.805 1.87 1 98.25 90 THR B C 1
ATOM 1477 O O . THR B 1 90 ? 11.727 6.895 1.863 1 98.25 90 THR B O 1
ATOM 1480 N N . THR B 1 91 ? 9.867 5.672 2.102 1 97.19 91 THR B N 1
ATOM 1481 C CA . THR B 1 91 ? 9.016 6.816 2.4 1 97.19 91 THR B CA 1
ATOM 1482 C C . THR B 1 91 ? 9.477 7.516 3.676 1 97.19 91 THR B C 1
ATOM 1484 O O . THR B 1 91 ? 9.625 8.742 3.701 1 97.19 91 THR B O 1
ATOM 1487 N N . ALA B 1 92 ? 9.719 6.777 4.727 1 95.44 92 ALA B N 1
ATOM 1488 C CA . ALA B 1 92 ? 10.18 7.316 6.004 1 95.44 92 ALA B CA 1
ATOM 1489 C C . ALA B 1 92 ? 11.492 8.07 5.84 1 95.44 92 ALA B C 1
ATOM 1491 O O . ALA B 1 92 ? 11.672 9.148 6.406 1 95.44 92 ALA B O 1
ATOM 1492 N N . GLU B 1 93 ? 12.367 7.539 5.082 1 95.12 93 GLU B N 1
ATOM 1493 C CA . GLU B 1 93 ? 13.664 8.164 4.836 1 95.12 93 GLU B CA 1
ATOM 1494 C C . GLU B 1 93 ? 13.516 9.484 4.09 1 95.12 93 GLU B C 1
ATOM 1496 O O . GLU B 1 93 ? 14.125 10.484 4.461 1 95.12 93 GLU B O 1
ATOM 1501 N N . ARG B 1 94 ? 12.719 9.422 3.078 1 93.69 94 ARG B N 1
ATOM 1502 C CA . ARG B 1 94 ? 12.5 10.625 2.277 1 93.69 94 ARG B CA 1
ATOM 1503 C C . ARG B 1 94 ? 11.844 11.719 3.109 1 93.69 94 ARG B C 1
ATOM 1505 O O . ARG B 1 94 ? 12.258 12.883 3.043 1 93.69 94 ARG B O 1
ATOM 1512 N N . MET B 1 95 ? 10.812 11.445 3.922 1 89.69 95 MET B N 1
ATOM 1513 C CA . MET B 1 95 ? 10.086 12.406 4.746 1 89.69 95 MET B CA 1
ATOM 1514 C C . MET B 1 95 ? 10.961 12.922 5.883 1 89.69 95 MET B C 1
ATOM 1516 O O . MET B 1 95 ? 10.859 14.086 6.277 1 89.69 95 MET B O 1
ATOM 1520 N N . SER B 1 96 ? 11.758 12.07 6.453 1 89.88 96 SER B N 1
ATOM 1521 C CA . SER B 1 96 ? 12.656 12.438 7.543 1 89.88 96 SER B CA 1
ATOM 1522 C C . SER B 1 96 ? 13.617 13.547 7.117 1 89.88 96 SER B C 1
ATOM 1524 O O . SER B 1 96 ? 13.984 14.398 7.926 1 89.88 96 SER B O 1
ATOM 1526 N N . GLN B 1 97 ? 13.969 13.625 5.891 1 86.19 97 GLN B N 1
ATOM 1527 C CA . GLN B 1 97 ? 14.852 14.656 5.359 1 86.19 97 GLN B CA 1
ATOM 1528 C C . GLN B 1 97 ? 14.211 16.031 5.461 1 86.19 97 GLN B C 1
ATOM 1530 O O . GLN B 1 97 ? 14.906 17.047 5.625 1 86.19 97 GLN B O 1
ATOM 1535 N N . PHE B 1 98 ? 12.883 16.141 5.418 1 81.44 98 PHE B N 1
ATOM 1536 C CA . PHE B 1 98 ? 12.172 17.406 5.512 1 81.44 98 PHE B CA 1
ATOM 1537 C C . PHE B 1 98 ? 11.977 17.812 6.969 1 81.44 98 PHE B C 1
ATOM 1539 O O . PHE B 1 98 ? 11.922 19 7.281 1 81.44 98 PHE B O 1
ATOM 1546 N N . THR B 1 99 ? 11.773 16.797 7.793 1 78.44 99 THR B N 1
ATOM 1547 C CA . THR B 1 99 ? 11.461 17.125 9.18 1 78.44 99 THR B CA 1
ATOM 1548 C C . THR B 1 99 ? 12.734 17.406 9.969 1 78.44 99 THR B C 1
ATOM 1550 O O . THR B 1 99 ? 12.68 18.016 11.039 1 78.44 99 THR B O 1
ATOM 1553 N N . ARG B 1 100 ? 13.93 16.922 9.57 1 77.38 100 ARG B N 1
ATOM 1554 C CA . ARG B 1 100 ? 15.203 17.172 10.234 1 77.38 100 ARG B CA 1
ATOM 1555 C C . ARG B 1 100 ? 15.492 18.672 10.32 1 77.38 100 ARG B C 1
ATOM 1557 O O . ARG B 1 100 ? 16.156 19.125 11.258 1 77.38 100 ARG B O 1
ATOM 1564 N N . GLY B 1 101 ? 14.898 19.422 9.438 1 69.19 101 GLY B N 1
ATOM 1565 C CA . GLY B 1 101 ? 15.172 20.859 9.477 1 69.19 101 GLY B CA 1
ATOM 1566 C C . GLY B 1 101 ? 14.156 21.641 10.289 1 69.19 101 GLY B C 1
ATOM 1567 O O . GLY B 1 101 ? 14.32 22.828 10.516 1 69.19 101 GLY B O 1
ATOM 1568 N N . LEU B 1 102 ? 13.133 20.922 10.797 1 72.5 102 LEU B N 1
ATOM 1569 C CA . LEU B 1 102 ? 12.078 21.609 11.523 1 72.5 102 LEU B CA 1
ATOM 1570 C C . LEU B 1 102 ? 12.375 21.641 13.016 1 72.5 102 LEU B C 1
ATOM 1572 O O . LEU B 1 102 ? 13.016 20.734 13.547 1 72.5 102 LEU B O 1
ATOM 1576 N N . PRO B 1 103 ? 12.008 22.703 13.609 1 66.5 103 PRO B N 1
ATOM 1577 C CA . PRO B 1 103 ? 12.156 22.766 15.07 1 66.5 103 PRO B CA 1
ATOM 1578 C C . PRO B 1 103 ? 11.484 21.609 15.789 1 66.5 103 PRO B C 1
ATOM 1580 O O . PRO B 1 103 ? 10.492 21.062 15.305 1 66.5 103 PRO B O 1
ATOM 1583 N N . PRO B 1 104 ? 12.133 20.891 17.062 1 64.44 104 PRO B N 1
ATOM 1584 C CA . PRO B 1 104 ? 11.672 19.688 17.766 1 64.44 104 PRO B CA 1
ATOM 1585 C C . PRO B 1 104 ? 10.164 19.672 17.984 1 64.44 104 PRO B C 1
ATOM 1587 O O . PRO B 1 104 ? 9.523 18.625 17.875 1 64.44 104 PRO B O 1
ATOM 1590 N N . GLY B 1 105 ? 9.195 20.719 17.906 1 60.25 105 GLY B N 1
ATOM 1591 C CA . GLY B 1 105 ? 7.758 20.844 18.094 1 60.25 105 GLY B CA 1
ATOM 1592 C C . GLY B 1 105 ? 6.98 20.641 16.797 1 60.25 105 GLY B C 1
ATOM 1593 O O . GLY B 1 105 ? 5.992 19.906 16.781 1 60.25 105 GLY B O 1
ATOM 1594 N N . MET B 1 106 ? 7.539 21.156 15.805 1 62.19 106 MET B N 1
ATOM 1595 C CA . MET B 1 106 ? 6.836 21.172 14.523 1 62.19 106 MET B CA 1
ATOM 1596 C C . MET B 1 106 ? 6.98 19.828 13.82 1 62.19 106 MET B C 1
ATOM 1598 O O . MET B 1 106 ? 6.047 19.359 13.164 1 62.19 106 MET B O 1
ATOM 1602 N N . GLY B 1 107 ? 8.219 19.188 14.031 1 62.5 107 GLY B N 1
ATOM 1603 C CA . GLY B 1 107 ? 8.5 17.891 13.43 1 62.5 107 GLY B CA 1
ATOM 1604 C C . GLY B 1 107 ? 7.609 16.781 13.969 1 62.5 107 GLY B C 1
ATOM 1605 O O . GLY B 1 107 ? 7.285 15.828 13.25 1 62.5 107 GLY B O 1
ATOM 1606 N N . ASP B 1 108 ? 7.297 16.828 15.297 1 61.16 108 ASP B N 1
ATOM 1607 C CA . ASP B 1 108 ? 6.438 15.859 15.961 1 61.16 108 ASP B CA 1
ATOM 1608 C C . ASP B 1 108 ? 5.02 15.891 15.391 1 61.16 108 ASP B C 1
ATOM 1610 O O . ASP B 1 108 ? 4.32 14.883 15.391 1 61.16 108 ASP B O 1
ATOM 1614 N N . PHE B 1 109 ? 4.789 17.125 14.953 1 58.78 109 PHE B N 1
ATOM 1615 C CA . PHE B 1 109 ? 3.445 17.328 14.422 1 58.78 109 PHE B CA 1
ATOM 1616 C C . PHE B 1 109 ? 3.275 16.594 13.094 1 58.78 109 PHE B C 1
ATOM 1618 O O . PHE B 1 109 ? 2.162 16.203 12.734 1 58.78 109 PHE B O 1
ATOM 1625 N N . PHE B 1 110 ? 4.504 16.469 12.461 1 60.16 110 PHE B N 1
ATOM 1626 C CA . PHE B 1 110 ? 4.441 15.852 11.133 1 60.16 110 PHE B CA 1
ATOM 1627 C C . PHE B 1 110 ? 4.652 14.352 11.219 1 60.16 110 PHE B C 1
ATOM 1629 O O . PHE B 1 110 ? 4.523 13.641 10.219 1 60.16 110 PHE B O 1
ATOM 1636 N N . LYS B 1 111 ? 5.242 13.938 12.266 1 56.97 111 LYS B N 1
ATOM 1637 C CA . LYS B 1 111 ? 5.43 12.5 12.484 1 56.97 111 LYS B CA 1
ATOM 1638 C C . LYS B 1 111 ? 4.141 11.852 12.977 1 56.97 111 LYS B C 1
ATOM 1640 O O . LYS B 1 111 ? 3.803 10.742 12.562 1 56.97 111 LYS B O 1
#